Protein AF-A0A536BKK0-F1 (afdb_monomer_lite)

Structure (mmCIF, N/CA/C/O backbone):
data_AF-A0A536BKK0-F1
#
_entry.id   AF-A0A536BKK0-F1
#
loop_
_atom_site.group_PDB
_atom_site.id
_atom_site.type_symbol
_atom_site.label_atom_id
_atom_site.label_alt_id
_atom_site.label_comp_id
_atom_site.label_asym_id
_atom_site.label_entity_id
_atom_site.label_seq_id
_atom_site.pdbx_PDB_ins_code
_atom_site.Cartn_x
_atom_site.Cartn_y
_atom_site.Cartn_z
_atom_site.occupancy
_atom_site.B_iso_or_equiv
_atom_site.auth_seq_id
_atom_site.auth_comp_id
_atom_site.auth_asym_id
_atom_site.auth_atom_id
_atom_site.pdbx_PDB_model_num
ATOM 1 N N . MET A 1 1 ? 16.319 -16.704 -24.716 1.00 47.25 1 MET A N 1
ATOM 2 C CA . MET A 1 1 ? 17.337 -17.675 -25.179 1.00 47.25 1 MET A CA 1
ATOM 3 C C . MET A 1 1 ? 17.063 -19.034 -24.543 1.00 47.25 1 MET A C 1
ATOM 5 O O . MET A 1 1 ? 17.807 -19.471 -23.678 1.00 47.25 1 MET A O 1
ATOM 9 N N . ALA A 1 2 ? 15.955 -19.674 -24.923 1.00 42.94 2 ALA A N 1
ATOM 10 C CA . ALA A 1 2 ? 15.609 -21.003 -24.427 1.00 42.94 2 ALA A CA 1
ATOM 11 C C . ALA A 1 2 ? 16.095 -22.051 -25.441 1.00 42.94 2 ALA A C 1
ATOM 13 O O . ALA A 1 2 ? 15.762 -21.954 -26.619 1.00 42.94 2 ALA A O 1
ATOM 14 N N . GLY A 1 3 ? 16.908 -23.014 -24.991 1.00 63.72 3 GLY A N 1
ATOM 15 C CA . GLY A 1 3 ? 17.244 -24.222 -25.759 1.00 63.72 3 GLY A CA 1
ATOM 16 C C . GLY A 1 3 ? 18.525 -24.208 -26.603 1.00 63.72 3 GLY A C 1
ATOM 17 O O . GLY A 1 3 ? 18.754 -25.164 -27.335 1.00 63.72 3 GLY A O 1
ATOM 18 N N . GLN A 1 4 ? 19.380 -23.184 -26.519 1.00 69.44 4 GLN A N 1
ATOM 19 C CA . GLN A 1 4 ? 20.674 -23.181 -27.219 1.00 69.44 4 GLN A CA 1
ATOM 20 C C . GLN A 1 4 ? 21.837 -23.318 -26.235 1.00 69.44 4 GLN A C 1
ATOM 22 O O . GLN A 1 4 ? 21.959 -22.542 -25.289 1.00 69.44 4 GLN A O 1
ATOM 27 N N . HIS A 1 5 ? 22.707 -24.303 -26.472 1.00 65.62 5 HIS A N 1
ATOM 28 C CA . HIS A 1 5 ? 23.945 -24.480 -25.720 1.00 65.62 5 HIS A CA 1
ATOM 29 C C . HIS A 1 5 ? 24.926 -23.356 -26.072 1.00 65.62 5 HIS A C 1
ATOM 31 O O . HIS A 1 5 ? 25.546 -23.368 -27.134 1.00 65.62 5 HIS A O 1
ATOM 37 N N . VAL A 1 6 ? 25.062 -22.373 -25.181 1.00 76.69 6 VAL A N 1
ATOM 38 C CA . VAL A 1 6 ? 26.029 -21.279 -25.325 1.00 76.69 6 VAL A CA 1
ATOM 39 C C . VAL A 1 6 ? 27.300 -21.637 -24.559 1.00 76.69 6 VAL A C 1
ATOM 41 O O . VAL A 1 6 ? 27.276 -21.826 -23.344 1.00 76.69 6 VAL A O 1
ATOM 44 N N . ALA A 1 7 ? 28.423 -21.732 -25.271 1.00 77.44 7 ALA A N 1
ATOM 45 C CA . ALA A 1 7 ? 29.730 -21.951 -24.665 1.00 77.44 7 ALA A CA 1
ATOM 46 C C . ALA A 1 7 ? 30.330 -20.610 -24.215 1.00 77.44 7 ALA A C 1
ATOM 48 O O . ALA A 1 7 ? 30.780 -19.810 -25.035 1.00 77.44 7 ALA A O 1
ATOM 49 N N . PHE A 1 8 ? 30.361 -20.367 -22.904 1.00 80.88 8 PHE A N 1
ATOM 50 C CA . PHE A 1 8 ? 31.034 -19.204 -22.330 1.00 80.88 8 PHE A CA 1
ATOM 51 C C . PHE A 1 8 ? 32.512 -19.514 -22.096 1.00 80.88 8 PHE A C 1
ATOM 53 O O . PHE A 1 8 ? 32.870 -20.337 -21.255 1.00 80.88 8 PHE A O 1
ATOM 60 N N . ARG A 1 9 ? 33.394 -18.827 -22.828 1.00 79.19 9 ARG A N 1
ATOM 61 C CA . ARG A 1 9 ? 34.834 -18.839 -22.552 1.00 79.19 9 ARG A CA 1
ATOM 62 C C . ARG A 1 9 ? 35.145 -17.729 -21.549 1.00 79.19 9 ARG A C 1
ATOM 64 O O . ARG A 1 9 ? 35.281 -16.570 -21.927 1.00 79.19 9 ARG A O 1
ATOM 71 N N . ILE A 1 10 ? 35.222 -18.091 -20.272 1.00 82.25 10 ILE A N 1
ATOM 72 C CA . ILE A 1 10 ? 35.523 -17.159 -19.181 1.00 82.25 10 ILE A CA 1
ATOM 73 C C . ILE A 1 10 ? 37.028 -17.184 -18.915 1.00 82.25 10 ILE A C 1
ATOM 75 O O . ILE A 1 10 ? 37.585 -18.214 -18.542 1.00 82.25 10 ILE A O 1
ATOM 79 N N . THR A 1 11 ? 37.683 -16.038 -19.082 1.00 82.44 11 THR A N 1
ATOM 80 C CA . THR A 1 11 ? 39.083 -15.851 -18.686 1.00 82.44 11 THR A CA 1
ATOM 81 C C . THR A 1 11 ? 39.117 -15.196 -17.312 1.00 82.44 11 THR A C 1
ATOM 83 O O . THR A 1 11 ? 38.774 -14.020 -17.169 1.00 82.44 11 THR A O 1
ATOM 86 N N . VAL A 1 12 ? 39.525 -15.950 -16.291 1.00 77.12 12 VAL A N 1
ATOM 87 C CA . VAL A 1 12 ? 39.644 -15.444 -14.919 1.00 77.12 12 VAL A CA 1
ATOM 88 C C . VAL A 1 12 ? 40.843 -14.500 -14.839 1.00 77.12 12 VAL A C 1
ATOM 90 O O . VAL A 1 12 ? 41.989 -14.927 -14.934 1.00 77.12 12 VAL A O 1
ATOM 93 N N . LYS A 1 13 ? 40.575 -13.200 -14.685 1.00 86.44 13 LYS A N 1
ATOM 94 C CA . LYS A 1 13 ? 41.617 -12.162 -14.594 1.00 86.44 13 LYS A CA 1
ATOM 95 C C . LYS A 1 13 ? 42.256 -12.073 -13.207 1.00 86.44 13 LYS A C 1
ATOM 97 O O . LYS A 1 13 ? 43.430 -11.750 -13.095 1.00 86.44 13 LYS A O 1
ATOM 102 N N . SER A 1 14 ? 41.486 -12.327 -12.154 1.00 73.62 14 SER A N 1
ATOM 103 C CA . SER A 1 14 ? 41.967 -12.297 -10.773 1.00 73.62 14 SER A CA 1
ATOM 104 C C . SER A 1 14 ? 41.003 -13.042 -9.866 1.00 73.62 14 SER A C 1
ATOM 106 O O . SER A 1 14 ? 39.791 -12.880 -10.010 1.00 73.62 14 SER A O 1
ATOM 108 N N . ILE A 1 15 ? 41.537 -13.768 -8.893 1.00 76.56 15 ILE A N 1
ATOM 109 C CA . ILE A 1 15 ? 40.767 -14.321 -7.782 1.00 76.56 15 ILE A CA 1
ATOM 110 C C . ILE A 1 15 ? 41.051 -13.421 -6.583 1.00 76.56 15 ILE A C 1
ATOM 112 O O . ILE A 1 15 ? 42.210 -13.182 -6.252 1.00 76.56 15 ILE A O 1
ATOM 116 N N . LYS A 1 16 ? 39.999 -12.864 -5.984 1.00 82.44 16 LYS A N 1
ATOM 117 C CA . LYS A 1 16 ? 40.095 -12.032 -4.782 1.00 82.44 16 LYS A CA 1
ATOM 118 C C . LYS A 1 16 ? 39.319 -12.711 -3.667 1.00 82.44 16 LYS A C 1
ATOM 120 O O . LYS A 1 16 ? 38.190 -13.144 -3.884 1.00 82.44 16 LYS A O 1
ATOM 125 N N . GLU A 1 17 ? 39.921 -12.772 -2.492 1.00 82.69 17 GLU A N 1
ATOM 126 C CA . GLU A 1 17 ? 39.274 -13.258 -1.280 1.00 82.69 17 GLU A CA 1
ATOM 127 C C . GLU A 1 17 ? 38.632 -12.082 -0.535 1.00 82.69 17 GLU A C 1
ATOM 129 O O . GLU A 1 17 ? 39.234 -11.013 -0.402 1.00 82.69 17 GLU A O 1
ATOM 134 N N . ARG A 1 18 ? 37.388 -12.257 -0.075 1.00 75.44 18 ARG A N 1
ATOM 135 C CA . ARG A 1 18 ? 36.709 -11.271 0.773 1.00 75.44 18 ARG A CA 1
ATOM 136 C C . ARG A 1 18 ? 37.190 -11.450 2.211 1.00 75.44 18 ARG A C 1
ATOM 138 O O . ARG A 1 18 ? 36.791 -12.401 2.871 1.00 75.44 18 ARG A O 1
ATOM 145 N N . ARG A 1 19 ? 38.014 -10.520 2.700 1.00 79.31 19 ARG A N 1
ATOM 146 C CA . ARG A 1 19 ? 38.383 -10.442 4.117 1.00 79.31 19 ARG A CA 1
ATOM 147 C C . ARG A 1 19 ? 37.442 -9.477 4.831 1.00 79.31 19 ARG A C 1
ATOM 149 O O . ARG A 1 19 ? 37.411 -8.298 4.489 1.00 79.31 19 ARG A O 1
ATOM 156 N N . LEU A 1 20 ? 36.685 -9.991 5.795 1.00 78.75 20 LEU A N 1
ATOM 157 C CA . LEU A 1 20 ? 35.818 -9.176 6.642 1.00 78.75 20 LEU A CA 1
ATOM 158 C C . LEU A 1 20 ? 36.676 -8.240 7.513 1.00 78.75 20 LEU A C 1
ATOM 160 O O . LEU A 1 20 ? 37.693 -8.698 8.052 1.00 78.75 20 LEU A O 1
ATOM 164 N N . PRO A 1 21 ? 36.310 -6.952 7.637 1.00 80.81 21 PRO A N 1
ATOM 165 C CA . PRO A 1 21 ? 36.945 -6.057 8.593 1.00 80.81 21 PRO A CA 1
ATOM 166 C C . PRO A 1 21 ? 36.721 -6.548 10.032 1.00 80.81 21 PRO A C 1
ATOM 168 O O . PRO A 1 21 ? 35.752 -7.269 10.289 1.00 80.81 21 PRO A O 1
ATOM 171 N N . PRO A 1 22 ? 37.595 -6.171 10.977 1.00 82.75 22 PRO A N 1
ATOM 172 C CA . PRO A 1 22 ? 37.283 -6.298 12.397 1.00 82.75 22 PRO A CA 1
ATOM 173 C C . PRO A 1 22 ? 36.011 -5.509 12.752 1.00 82.75 22 PRO A C 1
ATOM 175 O O . PRO A 1 22 ? 35.675 -4.518 12.109 1.00 82.75 22 PRO A 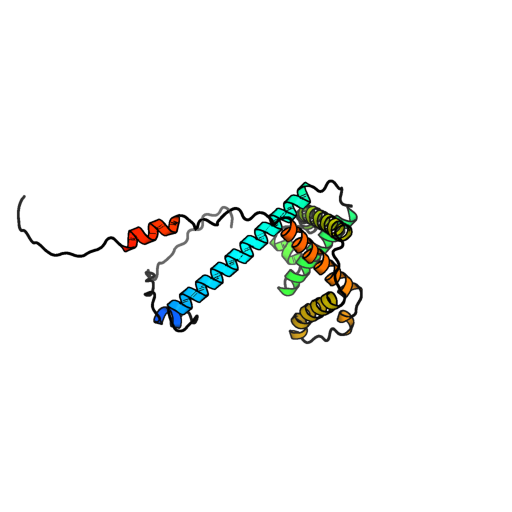O 1
ATOM 178 N N . LEU A 1 23 ? 35.294 -5.979 13.773 1.00 81.81 23 LEU A N 1
ATOM 179 C CA . LEU A 1 23 ? 34.104 -5.320 14.312 1.00 81.81 23 LEU A CA 1
ATOM 180 C C . LEU A 1 23 ? 34.532 -4.245 15.322 1.00 81.81 23 LEU A C 1
ATOM 182 O O . LEU A 1 23 ? 34.490 -4.474 16.529 1.00 81.81 23 LEU A O 1
ATOM 186 N N . ASP A 1 24 ? 35.032 -3.119 14.818 1.00 84.69 24 ASP A N 1
ATOM 187 C CA . ASP A 1 24 ? 35.570 -2.009 15.610 1.00 84.69 24 ASP A CA 1
ATOM 188 C C . ASP A 1 24 ? 35.056 -0.638 15.128 1.00 84.69 24 ASP A C 1
ATOM 190 O O . ASP A 1 24 ? 34.266 -0.537 14.188 1.00 84.69 24 ASP A O 1
ATOM 194 N N . ASP A 1 25 ? 35.477 0.440 15.790 1.00 85.69 25 ASP A N 1
ATOM 195 C CA . ASP A 1 25 ? 35.019 1.803 15.479 1.00 85.69 25 ASP A CA 1
ATOM 196 C C . ASP A 1 25 ? 35.428 2.266 14.070 1.00 85.69 25 ASP A C 1
ATOM 198 O O . ASP A 1 25 ? 34.790 3.142 13.485 1.00 85.69 25 ASP A O 1
ATOM 202 N N . GLU A 1 26 ? 36.477 1.677 13.487 1.00 81.94 26 GLU A N 1
ATOM 203 C CA . GLU A 1 26 ? 36.870 1.970 12.108 1.00 81.94 26 GLU A CA 1
ATOM 204 C C . GLU A 1 26 ? 35.855 1.402 11.111 1.00 81.94 26 GLU A C 1
ATOM 206 O O . GLU A 1 26 ? 35.590 2.039 10.089 1.00 81.94 26 GLU A O 1
ATOM 211 N N . LEU A 1 27 ? 35.220 0.265 11.421 1.00 82.00 27 LEU A N 1
ATOM 212 C CA . LEU A 1 27 ? 34.084 -0.241 10.649 1.00 82.00 27 LEU A CA 1
ATOM 213 C C . LEU A 1 27 ? 32.891 0.725 10.710 1.00 82.00 27 LEU A C 1
ATOM 215 O O . LEU A 1 27 ? 32.321 1.034 9.665 1.00 82.00 27 LEU A O 1
ATOM 219 N N . ALA A 1 28 ? 32.543 1.243 11.892 1.00 81.69 28 ALA A N 1
ATOM 220 C CA . ALA A 1 28 ? 31.444 2.204 12.046 1.00 81.69 28 ALA A CA 1
ATOM 221 C C . ALA A 1 28 ? 31.664 3.472 11.203 1.00 81.69 28 ALA A C 1
ATOM 223 O O . ALA A 1 28 ? 30.796 3.864 10.417 1.00 81.69 28 ALA A O 1
ATOM 224 N N . LYS A 1 29 ? 32.883 4.027 11.244 1.00 81.12 29 LYS A N 1
ATOM 225 C CA . LYS A 1 29 ? 33.276 5.174 10.408 1.00 81.12 29 LYS A CA 1
ATOM 226 C C . LYS A 1 29 ? 33.276 4.858 8.912 1.00 81.12 29 LYS A C 1
ATOM 228 O O . LYS A 1 29 ? 32.908 5.719 8.119 1.00 81.12 29 LYS A O 1
ATOM 233 N N . GLN A 1 30 ? 33.689 3.652 8.507 1.00 81.62 30 GLN A N 1
ATOM 234 C CA . GLN A 1 30 ? 33.672 3.233 7.098 1.00 81.62 30 GLN A CA 1
ATOM 235 C C . GLN A 1 30 ? 32.253 3.068 6.546 1.00 81.62 30 GLN A C 1
ATOM 237 O O . GLN A 1 30 ? 32.024 3.360 5.373 1.00 81.62 30 GLN A O 1
ATOM 242 N N . VAL A 1 31 ? 31.318 2.595 7.372 1.00 81.00 31 VAL A N 1
ATOM 243 C CA . VAL A 1 31 ? 29.904 2.430 7.002 1.00 81.00 31 VAL A CA 1
ATOM 244 C C . VAL A 1 31 ? 29.158 3.771 7.047 1.00 81.00 31 VAL A C 1
ATOM 246 O O . VAL A 1 31 ? 28.159 3.937 6.351 1.00 81.00 31 VAL A O 1
ATOM 249 N N . GLY A 1 32 ? 29.667 4.753 7.799 1.00 77.69 32 GLY A N 1
ATOM 250 C CA . GLY A 1 32 ? 29.082 6.093 7.898 1.00 77.69 32 GLY A CA 1
ATOM 251 C C . GLY A 1 32 ? 27.810 6.143 8.750 1.00 77.69 32 GLY A C 1
ATOM 252 O O . GLY A 1 32 ? 27.019 7.069 8.597 1.00 77.69 32 GLY A O 1
ATOM 253 N N . ARG A 1 33 ? 27.619 5.148 9.624 1.00 72.38 33 ARG A N 1
ATOM 254 C CA . ARG A 1 33 ? 26.441 4.937 10.482 1.00 72.38 33 ARG A CA 1
ATOM 255 C C . ARG A 1 33 ? 26.847 4.950 11.961 1.00 72.38 33 ARG A C 1
ATOM 257 O O . ARG A 1 33 ? 26.825 3.931 12.640 1.00 72.38 33 ARG A O 1
ATOM 264 N N . GLY A 1 34 ? 27.375 6.091 12.405 1.00 72.62 34 GLY A N 1
ATOM 265 C CA . GLY A 1 34 ? 27.893 6.285 13.765 1.00 72.62 34 GLY A CA 1
ATOM 266 C C . GLY A 1 34 ? 29.417 6.412 13.863 1.00 72.62 34 GLY A C 1
ATOM 267 O O . GLY A 1 34 ? 30.167 6.181 12.911 1.00 72.62 34 GLY A O 1
ATOM 268 N N . ALA A 1 35 ? 29.878 6.837 15.038 1.00 74.62 35 ALA A N 1
ATOM 269 C CA . ALA A 1 35 ? 31.284 7.047 15.369 1.00 74.62 35 ALA A CA 1
ATOM 270 C C . ALA A 1 35 ? 31.930 5.826 16.045 1.00 74.62 35 ALA A C 1
ATOM 272 O O . ALA A 1 35 ? 33.160 5.712 16.023 1.00 74.62 35 ALA A O 1
ATOM 273 N N . THR A 1 36 ? 31.122 4.932 16.626 1.00 86.88 36 THR A N 1
ATOM 274 C CA . THR A 1 36 ? 31.576 3.747 17.369 1.00 86.88 36 THR A CA 1
ATOM 275 C C . THR A 1 36 ? 30.865 2.471 16.924 1.00 86.88 36 THR A C 1
ATOM 277 O O . THR A 1 36 ? 29.771 2.507 16.360 1.00 86.88 36 THR A O 1
ATOM 280 N N . PHE A 1 37 ? 31.476 1.316 17.194 1.00 84.25 37 PHE A N 1
ATOM 281 C CA . PHE A 1 37 ? 30.854 0.022 16.911 1.00 84.25 37 PHE A CA 1
ATOM 282 C C . PHE A 1 37 ? 29.562 -0.203 17.713 1.00 84.25 37 PHE A C 1
ATOM 284 O O . PHE A 1 37 ? 28.637 -0.839 17.209 1.00 84.25 37 PHE A O 1
ATOM 291 N N . GLU A 1 38 ? 29.474 0.319 18.940 1.00 86.31 38 GLU A N 1
ATOM 292 C CA . GLU A 1 38 ? 28.250 0.225 19.745 1.00 86.31 38 GLU A CA 1
ATOM 293 C C . GLU A 1 38 ? 27.097 1.024 19.130 1.00 86.31 38 GLU A C 1
ATOM 295 O O . GLU A 1 38 ? 25.992 0.496 19.041 1.00 86.31 38 GLU A O 1
ATOM 300 N N . GLU A 1 39 ? 27.355 2.238 18.636 1.00 85.00 39 GLU A N 1
ATOM 301 C CA . GLU A 1 39 ? 26.353 3.042 17.921 1.00 85.00 39 GLU A CA 1
ATOM 302 C C . GLU A 1 39 ? 25.863 2.331 16.656 1.00 85.00 39 GLU A C 1
ATOM 304 O O . GLU A 1 39 ? 24.658 2.189 16.468 1.00 85.00 39 GLU A O 1
ATOM 309 N N . LEU A 1 40 ? 26.785 1.798 15.845 1.00 86.62 40 LEU A N 1
ATOM 310 C CA . LEU A 1 40 ? 26.432 1.023 14.652 1.00 86.62 40 LEU A CA 1
ATOM 311 C C . LEU A 1 40 ? 25.579 -0.202 15.011 1.00 86.62 40 LEU A C 1
ATOM 313 O O . LEU A 1 40 ? 24.622 -0.533 14.313 1.00 86.62 40 LEU A O 1
ATOM 317 N N . ARG A 1 41 ? 25.933 -0.907 16.092 1.00 88.12 41 ARG A N 1
ATOM 318 C CA . ARG A 1 41 ? 25.187 -2.081 16.554 1.00 88.12 41 ARG A CA 1
ATOM 319 C C . ARG A 1 41 ? 23.784 -1.701 17.016 1.00 88.12 41 ARG A C 1
ATOM 321 O O . ARG A 1 41 ? 22.855 -2.447 16.720 1.00 88.12 41 ARG A O 1
ATOM 328 N N . GLN A 1 42 ? 23.645 -0.590 17.735 1.00 90.31 42 GLN A N 1
ATOM 329 C CA . GLN A 1 42 ? 22.356 -0.101 18.207 1.00 90.31 42 GLN A CA 1
ATOM 330 C C . GLN A 1 42 ? 21.472 0.343 17.037 1.00 90.31 42 GLN A C 1
ATOM 332 O O . GLN A 1 42 ? 20.328 -0.080 16.964 1.00 90.31 42 GLN A O 1
ATOM 337 N N . GLU A 1 43 ? 22.015 1.089 16.073 1.00 88.88 43 GLU A N 1
ATOM 338 C CA . GLU A 1 43 ? 21.277 1.513 14.877 1.00 88.88 43 GLU A CA 1
ATOM 339 C C . GLU A 1 43 ? 20.776 0.308 14.069 1.00 88.88 43 GLU A C 1
ATOM 341 O O . GLU A 1 43 ? 19.600 0.234 13.733 1.00 88.88 43 GLU A O 1
ATOM 346 N N . VAL A 1 44 ? 21.634 -0.691 13.825 1.00 89.50 44 VAL A N 1
ATOM 347 C CA . VAL A 1 44 ? 21.223 -1.927 13.133 1.00 89.50 44 VAL A CA 1
ATOM 348 C C . VAL A 1 44 ? 20.195 -2.713 13.947 1.00 89.50 44 VAL A C 1
ATOM 350 O O . VAL A 1 44 ? 19.285 -3.307 13.376 1.00 89.50 44 VAL A O 1
ATOM 353 N N . HIS A 1 45 ? 20.333 -2.751 15.273 1.00 92.56 45 HIS A N 1
ATOM 354 C CA . HIS A 1 45 ? 19.348 -3.393 16.137 1.00 92.56 45 HIS A CA 1
ATOM 355 C C . HIS A 1 45 ? 17.981 -2.712 16.019 1.00 92.56 45 HIS A C 1
ATOM 357 O O . HIS A 1 45 ? 16.980 -3.400 15.843 1.00 92.56 45 HIS A O 1
ATOM 363 N N . ASP A 1 46 ? 17.949 -1.384 16.068 1.00 93.19 46 ASP A N 1
ATOM 364 C CA . ASP A 1 46 ? 16.719 -0.602 15.992 1.00 93.19 46 ASP A CA 1
ATOM 365 C C . ASP A 1 46 ? 16.086 -0.697 14.593 1.00 93.19 46 ASP A C 1
ATOM 367 O O . ASP A 1 46 ? 14.884 -0.933 14.496 1.00 93.19 46 ASP A O 1
ATOM 371 N N . GLU A 1 47 ? 16.886 -0.663 13.516 1.00 91.25 47 GLU A N 1
ATOM 372 C CA . GLU A 1 47 ? 16.425 -0.930 12.142 1.00 91.25 47 GLU A CA 1
ATOM 373 C C . GLU A 1 47 ? 15.784 -2.326 12.021 1.00 91.25 47 GLU A C 1
ATOM 375 O O . GLU A 1 47 ? 14.719 -2.484 11.422 1.00 91.25 47 GLU A O 1
ATOM 380 N N . LEU A 1 48 ? 16.419 -3.360 12.588 1.00 94.12 48 LEU A N 1
ATOM 381 C CA . LEU A 1 48 ? 15.888 -4.726 12.559 1.00 94.12 48 LEU A CA 1
ATOM 382 C C . LEU A 1 48 ? 14.629 -4.872 13.414 1.00 94.12 48 LEU A C 1
ATOM 384 O O . LEU A 1 48 ? 13.714 -5.597 13.024 1.00 94.12 48 LEU A O 1
ATOM 388 N N . GLN A 1 49 ? 14.577 -4.205 14.566 1.00 94.81 49 GLN A N 1
ATOM 389 C CA . GLN A 1 49 ? 13.416 -4.218 15.444 1.00 94.81 49 GLN A CA 1
ATOM 390 C C . GLN A 1 49 ? 12.223 -3.521 14.785 1.00 94.81 49 GLN A C 1
ATOM 392 O O . GLN A 1 49 ? 11.115 -4.053 14.825 1.00 94.81 49 GLN A O 1
ATOM 397 N N . GLU A 1 50 ? 12.440 -2.373 14.147 1.00 94.44 50 GLU A N 1
ATOM 398 C CA . GLU A 1 50 ? 11.403 -1.665 13.400 1.00 94.44 50 GLU A CA 1
ATOM 399 C C . GLU A 1 50 ? 10.921 -2.493 12.202 1.00 94.44 50 GLU A C 1
ATOM 401 O O . GLU A 1 50 ? 9.716 -2.668 12.020 1.00 94.44 50 GLU A O 1
ATOM 406 N N . ALA A 1 51 ? 11.841 -3.090 11.436 1.00 91.38 51 ALA A N 1
ATOM 407 C CA . ALA A 1 51 ? 11.487 -3.970 10.324 1.00 91.38 51 ALA A CA 1
ATOM 408 C C . ALA A 1 51 ? 10.687 -5.202 10.783 1.00 91.38 51 ALA A C 1
ATOM 410 O O . ALA A 1 51 ? 9.727 -5.599 10.118 1.00 91.38 51 ALA A O 1
ATOM 411 N N . ALA A 1 52 ? 11.056 -5.801 11.920 1.00 91.94 52 ALA A N 1
ATOM 412 C CA . ALA A 1 52 ? 10.319 -6.915 12.511 1.00 91.94 52 ALA A CA 1
ATOM 413 C C . ALA A 1 52 ? 8.916 -6.482 12.956 1.00 91.94 52 ALA A C 1
ATOM 415 O O . ALA A 1 52 ? 7.943 -7.138 12.594 1.00 91.94 52 ALA A O 1
ATOM 416 N N . HIS A 1 53 ? 8.801 -5.348 13.654 1.00 90.62 53 HIS A N 1
ATOM 417 C CA . HIS A 1 53 ? 7.516 -4.802 14.088 1.00 90.62 53 HIS A CA 1
ATOM 418 C C . HIS A 1 53 ? 6.580 -4.534 12.903 1.00 90.62 53 HIS A C 1
ATOM 420 O O . HIS A 1 53 ? 5.447 -5.004 12.901 1.00 90.62 53 HIS A O 1
ATOM 426 N N . GLN A 1 54 ? 7.061 -3.840 11.867 1.00 89.06 54 GLN A N 1
ATOM 427 C CA . GLN A 1 54 ? 6.273 -3.559 10.663 1.00 89.06 54 GLN A CA 1
ATOM 428 C C . GLN A 1 54 ? 5.851 -4.847 9.941 1.00 89.06 54 GLN A C 1
ATOM 430 O O . GLN A 1 54 ? 4.725 -4.955 9.458 1.00 89.06 54 GLN A O 1
ATOM 435 N N . SER A 1 55 ? 6.737 -5.847 9.875 1.00 88.75 55 SER A N 1
ATOM 436 C CA . SER A 1 55 ? 6.416 -7.147 9.278 1.00 88.75 55 SER A CA 1
ATOM 437 C C . SER A 1 55 ? 5.335 -7.891 10.067 1.00 88.75 55 SER A C 1
ATOM 439 O O . SER A 1 55 ? 4.450 -8.499 9.462 1.00 88.75 55 SER A O 1
ATOM 441 N N . ASP A 1 56 ? 5.410 -7.872 11.397 1.00 90.31 56 ASP A N 1
ATOM 442 C CA . ASP A 1 56 ? 4.439 -8.534 12.268 1.00 90.31 56 ASP A CA 1
ATOM 443 C C . ASP A 1 56 ? 3.074 -7.839 12.218 1.00 90.31 56 ASP A C 1
ATOM 445 O O . ASP A 1 56 ? 2.055 -8.514 12.068 1.00 90.31 56 ASP A O 1
ATOM 449 N N . GLU A 1 57 ? 3.051 -6.505 12.250 1.00 88.06 57 GLU A N 1
ATOM 450 C CA . GLU A 1 57 ? 1.841 -5.691 12.093 1.00 88.06 57 GLU A CA 1
ATOM 451 C C . GLU A 1 57 ? 1.166 -5.971 10.745 1.00 88.06 57 GLU A C 1
ATOM 453 O O . GLU A 1 57 ? -0.004 -6.353 10.695 1.00 88.06 57 GLU A O 1
ATOM 458 N N . GLN A 1 58 ? 1.932 -5.930 9.650 1.00 88.06 58 GLN A N 1
ATOM 459 C CA . GLN A 1 58 ? 1.406 -6.215 8.319 1.00 88.06 58 GLN A CA 1
ATOM 460 C C . GLN A 1 58 ? 0.877 -7.648 8.196 1.00 88.06 58 GLN A C 1
ATOM 462 O O . GLN A 1 58 ? -0.120 -7.894 7.510 1.00 88.06 58 GLN A O 1
ATOM 467 N N . ARG A 1 59 ? 1.550 -8.620 8.820 1.00 89.75 59 ARG A N 1
ATOM 468 C CA . ARG A 1 59 ? 1.095 -10.013 8.837 1.00 89.75 59 ARG A CA 1
ATOM 469 C C . ARG A 1 59 ? -0.216 -10.147 9.605 1.00 89.75 59 ARG A C 1
ATOM 471 O O . ARG A 1 59 ? -1.130 -10.798 9.104 1.00 89.75 59 ARG A O 1
ATOM 478 N N . PHE A 1 60 ? -0.312 -9.524 10.774 1.00 89.50 60 PHE A N 1
ATOM 479 C CA . PHE A 1 60 ? -1.513 -9.553 11.595 1.00 89.50 60 PHE A CA 1
ATOM 480 C C . PHE A 1 60 ? -2.706 -8.910 10.880 1.00 89.50 60 PHE A C 1
ATOM 482 O O . PHE A 1 60 ? -3.767 -9.527 10.800 1.00 89.50 60 PHE A O 1
ATOM 489 N N . GLU A 1 61 ? -2.525 -7.738 10.268 1.00 88.56 61 GLU A N 1
ATOM 490 C CA . GLU A 1 61 ? -3.560 -7.101 9.444 1.00 88.56 61 GLU A CA 1
ATOM 491 C C . GLU A 1 61 ? -4.038 -8.017 8.312 1.00 88.56 61 GLU A C 1
ATOM 493 O O . GLU A 1 61 ? -5.240 -8.161 8.083 1.00 88.56 61 GLU A O 1
ATOM 498 N N . ASN A 1 62 ? -3.112 -8.681 7.614 1.00 89.50 62 ASN A N 1
ATOM 499 C CA . ASN A 1 62 ? -3.461 -9.621 6.550 1.00 89.50 62 ASN A CA 1
ATOM 500 C C . ASN A 1 62 ? -4.264 -10.818 7.077 1.00 89.50 62 ASN A C 1
ATOM 502 O O . ASN A 1 62 ? -5.204 -11.257 6.412 1.00 89.50 62 ASN A O 1
ATOM 506 N N . ASP A 1 63 ? -3.924 -11.332 8.259 1.00 90.00 63 ASP A N 1
ATOM 507 C CA . ASP A 1 63 ? -4.661 -12.422 8.899 1.00 90.00 63 ASP A CA 1
ATOM 508 C C . ASP A 1 63 ? -6.079 -11.972 9.307 1.00 90.00 63 ASP A C 1
ATOM 510 O O . ASP A 1 63 ? -7.046 -12.704 9.073 1.00 90.00 63 ASP A O 1
ATOM 514 N N . VAL A 1 64 ? -6.234 -10.746 9.825 1.00 89.81 64 VAL A N 1
ATOM 515 C CA . VAL A 1 64 ? -7.540 -10.136 10.142 1.00 89.81 64 VAL A CA 1
ATOM 516 C C . VAL A 1 64 ? -8.390 -9.966 8.881 1.00 89.81 64 VAL A C 1
ATOM 518 O O . VAL A 1 64 ? -9.548 -10.389 8.852 1.00 89.81 64 VAL A O 1
ATOM 521 N N . LEU A 1 65 ? -7.819 -9.400 7.815 1.00 89.69 65 LEU A N 1
ATOM 522 C CA . LEU A 1 65 ? -8.509 -9.221 6.536 1.00 89.69 65 LEU A CA 1
ATOM 523 C C . LEU A 1 65 ? -8.907 -10.561 5.923 1.00 89.69 65 LEU A C 1
ATOM 525 O O . LEU A 1 65 ? -10.027 -10.708 5.443 1.00 89.69 65 LEU A O 1
ATOM 529 N N . LYS A 1 66 ? -8.031 -11.564 5.975 1.00 89.25 66 LYS A N 1
ATOM 530 C CA . LYS A 1 66 ? -8.342 -12.911 5.495 1.00 89.25 66 LYS A CA 1
ATOM 531 C C . LYS A 1 66 ? -9.487 -13.541 6.290 1.00 89.25 66 LYS A C 1
ATOM 533 O O . LYS A 1 66 ? -10.393 -14.116 5.693 1.00 89.25 66 LYS A O 1
ATOM 538 N N . ALA A 1 67 ? -9.488 -13.400 7.614 1.00 89.25 67 ALA A N 1
ATOM 539 C CA . ALA A 1 67 ? -10.578 -13.890 8.452 1.00 89.25 67 ALA A CA 1
ATOM 540 C C . ALA A 1 67 ? -11.911 -13.177 8.152 1.00 89.25 67 ALA A C 1
ATOM 542 O O . ALA A 1 67 ? -12.970 -13.806 8.202 1.00 89.25 67 ALA A O 1
ATOM 543 N N . LEU A 1 68 ? -11.872 -11.881 7.824 1.00 88.25 68 LEU A N 1
ATOM 544 C CA . LEU A 1 68 ? -13.041 -11.124 7.372 1.00 88.25 68 LEU A CA 1
ATOM 545 C C . LEU A 1 68 ? -13.549 -11.637 6.014 1.00 88.25 68 LEU A C 1
ATOM 547 O O . LEU A 1 68 ? -14.744 -11.877 5.850 1.00 88.25 68 LEU A O 1
ATOM 551 N N . ASP A 1 69 ? -12.633 -11.862 5.073 1.00 87.06 69 ASP A N 1
ATOM 552 C CA . ASP A 1 69 ? -12.897 -12.363 3.720 1.00 87.06 69 ASP A CA 1
ATOM 553 C C . ASP A 1 69 ? -13.552 -13.757 3.726 1.00 87.06 69 ASP A C 1
ATOM 555 O O . ASP A 1 69 ? -14.484 -14.019 2.967 1.00 87.06 69 ASP A O 1
ATOM 559 N N . GLU A 1 70 ? -13.094 -14.648 4.613 1.00 87.06 70 GLU A N 1
ATOM 560 C CA . GLU A 1 70 ? -13.627 -16.009 4.787 1.00 87.06 70 GLU A CA 1
ATOM 561 C C . GLU A 1 70 ? -15.046 -16.034 5.372 1.00 87.06 70 GLU A C 1
ATOM 563 O O . GLU A 1 70 ? -15.803 -16.968 5.110 1.00 87.06 70 GLU A O 1
ATOM 568 N N . ARG A 1 71 ? -15.422 -15.017 6.155 1.00 85.44 71 ARG A N 1
ATOM 569 C CA . ARG A 1 71 ? -16.752 -14.899 6.778 1.00 85.44 71 ARG A CA 1
ATOM 570 C C . ARG A 1 71 ? -17.762 -14.157 5.907 1.00 85.44 71 ARG A C 1
ATOM 572 O O . ARG A 1 71 ? -18.930 -14.059 6.281 1.00 85.44 71 ARG A O 1
ATOM 579 N N . MET A 1 72 ? -17.330 -13.604 4.776 1.00 82.50 72 MET A N 1
ATOM 580 C CA . MET A 1 72 ? -18.214 -12.862 3.892 1.00 82.50 72 MET A CA 1
ATOM 581 C C . MET A 1 72 ? -19.011 -13.799 2.980 1.00 82.50 72 MET A C 1
ATOM 583 O O . MET A 1 72 ? -18.486 -14.388 2.037 1.00 82.50 72 MET A O 1
ATOM 587 N N . GLU A 1 73 ? -20.319 -13.848 3.214 1.00 75.06 73 GLU A N 1
ATOM 588 C CA . GLU A 1 73 ? -21.292 -14.605 2.419 1.00 75.06 73 GLU A CA 1
ATOM 589 C C . GLU A 1 73 ? -22.114 -13.668 1.517 1.00 75.06 73 GLU A C 1
ATOM 591 O O . GLU A 1 73 ? -23.334 -13.570 1.639 1.00 75.06 73 GLU A O 1
ATOM 596 N N . ALA A 1 74 ? -21.455 -12.916 0.631 1.00 77.44 74 ALA A N 1
ATOM 597 C CA . ALA A 1 74 ? -22.147 -12.011 -0.288 1.00 77.44 74 ALA A CA 1
ATOM 598 C C . ALA A 1 74 ? -21.539 -12.026 -1.693 1.00 77.44 74 ALA A C 1
ATOM 600 O O . ALA A 1 74 ? -20.319 -12.023 -1.870 1.00 77.44 74 ALA A O 1
ATOM 601 N N . GLU A 1 75 ? -22.416 -12.018 -2.698 1.00 81.12 75 GLU A N 1
ATOM 602 C CA . GLU A 1 75 ? -22.029 -11.888 -4.099 1.00 81.12 75 GLU A CA 1
ATOM 603 C C . GLU A 1 75 ? -21.724 -10.426 -4.432 1.00 81.12 75 GLU A C 1
ATOM 605 O O . GLU A 1 75 ? -22.524 -9.523 -4.179 1.00 81.12 75 GLU A O 1
ATOM 610 N N . VAL A 1 76 ? -20.553 -10.196 -5.023 1.00 86.50 76 VAL A N 1
ATOM 611 C CA . VAL A 1 76 ? -20.124 -8.865 -5.449 1.00 86.50 76 VAL A CA 1
ATOM 612 C C . VAL A 1 76 ? -20.682 -8.568 -6.848 1.00 86.50 76 VAL A C 1
ATOM 614 O O . VAL A 1 76 ? -20.458 -9.362 -7.764 1.00 86.50 76 VAL A O 1
ATOM 617 N N . PRO A 1 77 ? -21.353 -7.420 -7.064 1.00 90.69 77 PRO A N 1
ATOM 618 C CA . PRO A 1 77 ? -21.837 -7.031 -8.385 1.00 90.69 77 PRO A CA 1
ATOM 619 C C . PRO A 1 77 ? -20.720 -6.923 -9.438 1.00 90.69 77 PRO A C 1
ATOM 621 O O . PRO A 1 77 ? -19.715 -6.243 -9.223 1.00 90.69 77 PRO A O 1
ATOM 624 N N . GLU A 1 78 ? -20.951 -7.496 -10.626 1.00 91.62 78 GLU A N 1
ATOM 625 C CA . GLU A 1 78 ? -20.044 -7.438 -11.794 1.00 91.62 78 GLU A CA 1
ATOM 626 C C . GLU A 1 78 ? -19.569 -6.009 -12.110 1.00 91.62 78 GLU A C 1
ATOM 628 O O . GLU A 1 78 ? -18.387 -5.779 -12.352 1.00 91.62 78 GLU A O 1
ATOM 633 N N . ALA A 1 79 ? -20.465 -5.022 -12.022 1.00 94.19 79 ALA A N 1
ATOM 634 C CA . ALA A 1 79 ? -20.140 -3.626 -12.309 1.00 94.19 79 ALA A CA 1
ATOM 635 C C . ALA A 1 79 ? -19.062 -3.044 -11.373 1.00 94.19 79 ALA A C 1
ATOM 637 O O . ALA A 1 79 ? -18.260 -2.211 -11.800 1.00 94.19 79 ALA A O 1
ATOM 638 N N . LEU A 1 80 ? -19.025 -3.476 -10.105 1.00 91.94 80 LEU A N 1
ATOM 639 C CA . LEU A 1 80 ? -17.990 -3.047 -9.160 1.00 91.94 80 LEU A CA 1
ATOM 640 C C . LEU A 1 80 ? -16.657 -3.739 -9.456 1.00 91.94 80 LEU A C 1
ATOM 642 O O . LEU A 1 80 ? -15.612 -3.090 -9.427 1.00 91.94 80 LEU A O 1
ATOM 646 N N . ILE A 1 81 ? -16.698 -5.022 -9.824 1.00 93.94 81 ILE A N 1
ATOM 647 C CA . ILE A 1 81 ? -15.512 -5.786 -10.229 1.00 93.94 81 ILE A CA 1
ATOM 648 C C . ILE A 1 81 ? -14.874 -5.151 -11.470 1.00 93.94 81 ILE A C 1
ATOM 650 O O . ILE A 1 81 ? -13.671 -4.897 -11.486 1.00 93.94 81 ILE A O 1
ATOM 654 N N . ASP A 1 82 ? -15.665 -4.830 -12.493 1.00 94.31 82 ASP A N 1
ATOM 655 C CA . ASP A 1 82 ? -15.164 -4.234 -13.736 1.00 94.31 82 ASP A CA 1
ATOM 656 C C . ASP A 1 82 ? -14.599 -2.823 -13.521 1.00 94.31 82 ASP A C 1
ATOM 658 O O . ASP A 1 82 ? -13.590 -2.443 -14.136 1.00 94.31 82 ASP A O 1
ATOM 662 N N . ARG A 1 83 ? -15.209 -2.046 -12.615 1.00 94.19 83 ARG A N 1
ATOM 663 C CA . ARG A 1 83 ? -14.674 -0.748 -12.185 1.00 94.19 83 ARG A CA 1
ATOM 664 C C . ARG A 1 83 ? -13.314 -0.918 -11.515 1.00 94.19 83 ARG A C 1
ATOM 666 O O . ARG A 1 83 ? -12.399 -0.153 -11.824 1.00 94.19 83 ARG A O 1
ATOM 673 N N . GLU A 1 84 ? -13.163 -1.923 -10.658 1.00 94.19 84 GLU A N 1
ATOM 674 C CA . GLU A 1 84 ? -11.906 -2.187 -9.961 1.00 94.19 84 GLU A CA 1
ATOM 675 C C . GLU A 1 84 ? -10.802 -2.681 -10.894 1.00 94.19 84 GLU A C 1
ATOM 677 O O . GLU A 1 84 ? -9.670 -2.195 -10.837 1.00 94.19 84 GLU A O 1
ATOM 682 N N . VAL A 1 85 ? -11.130 -3.591 -11.813 1.00 95.81 85 VAL A N 1
ATOM 683 C CA . VAL A 1 85 ? -10.205 -4.019 -12.870 1.00 95.81 85 VAL A CA 1
ATOM 684 C C . VAL A 1 85 ? -9.747 -2.805 -13.677 1.00 95.81 85 VAL A C 1
ATOM 686 O O . VAL A 1 85 ? -8.552 -2.614 -13.891 1.00 95.81 85 VAL A O 1
ATOM 689 N N . SER A 1 86 ? -10.676 -1.936 -14.077 1.00 94.50 86 SER A N 1
ATOM 690 C CA . SER A 1 86 ? -10.347 -0.722 -14.830 1.00 94.50 86 SER A CA 1
ATOM 691 C C . SER A 1 86 ? -9.451 0.235 -14.039 1.00 94.50 86 SER A C 1
ATOM 693 O O . SER A 1 86 ? -8.531 0.813 -14.619 1.00 94.50 86 SER A O 1
ATOM 695 N N . ARG A 1 87 ? -9.680 0.386 -12.726 1.00 92.88 87 ARG A N 1
ATOM 696 C CA . ARG A 1 87 ? -8.826 1.184 -11.831 1.00 92.88 87 ARG A CA 1
ATOM 697 C C . ARG A 1 87 ? -7.395 0.643 -11.814 1.00 92.88 87 ARG A C 1
ATOM 699 O O . ARG A 1 87 ? -6.471 1.389 -12.117 1.00 92.88 87 ARG A O 1
ATOM 706 N N . ARG A 1 88 ? -7.221 -0.658 -11.574 1.00 92.56 88 ARG A N 1
ATOM 707 C CA . ARG A 1 88 ? -5.903 -1.322 -11.536 1.00 92.56 88 ARG A CA 1
ATOM 708 C C . ARG A 1 88 ? -5.134 -1.213 -12.852 1.00 92.56 88 ARG A C 1
ATOM 710 O O . ARG A 1 88 ? -3.923 -1.010 -12.854 1.00 92.56 88 ARG A O 1
ATOM 717 N N . ILE A 1 89 ? -5.831 -1.319 -13.985 1.00 94.12 89 ILE A N 1
ATOM 718 C CA . ILE A 1 89 ? -5.213 -1.131 -15.305 1.00 94.12 89 ILE A CA 1
ATOM 719 C C . ILE A 1 89 ? -4.723 0.310 -15.485 1.00 94.12 89 ILE A C 1
ATOM 721 O O . ILE A 1 89 ? -3.619 0.504 -15.987 1.00 94.12 89 ILE A O 1
ATOM 725 N N . ARG A 1 90 ? -5.495 1.311 -15.041 1.00 93.31 90 ARG A N 1
ATOM 726 C CA . ARG A 1 90 ? -5.062 2.718 -15.069 1.00 93.31 90 ARG A CA 1
ATOM 727 C C . ARG A 1 90 ? -3.875 2.969 -14.144 1.00 93.31 90 ARG A C 1
ATOM 729 O O . ARG A 1 90 ? -2.940 3.634 -14.553 1.00 93.31 90 ARG A O 1
ATOM 736 N N . GLU A 1 91 ? -3.864 2.398 -12.941 1.00 91.50 91 GLU A N 1
ATOM 737 C CA . GLU A 1 91 ? -2.719 2.493 -12.018 1.00 91.50 91 GLU A CA 1
ATOM 738 C C . GLU A 1 91 ? -1.442 1.890 -12.623 1.00 91.50 91 GLU A C 1
ATOM 740 O O . GLU A 1 91 ? -0.342 2.419 -12.455 1.00 91.50 91 GLU A O 1
ATOM 745 N N . LEU A 1 92 ? -1.568 0.775 -13.349 1.00 92.31 92 LEU A N 1
ATOM 746 C CA . LEU A 1 92 ? -0.454 0.220 -14.111 1.00 92.31 92 LEU A CA 1
ATOM 747 C C . LEU A 1 92 ? -0.028 1.164 -15.240 1.00 92.31 92 LEU A C 1
ATOM 749 O O . LEU A 1 92 ? 1.165 1.389 -15.415 1.00 92.31 92 LEU A O 1
ATOM 753 N N . GLU A 1 93 ? -0.978 1.717 -15.991 1.00 93.12 93 GLU A N 1
ATOM 754 C CA . GLU A 1 93 ? -0.697 2.663 -17.070 1.00 93.12 93 GLU A CA 1
ATOM 755 C C . GLU A 1 93 ? 0.045 3.905 -16.567 1.00 93.12 93 GLU A C 1
ATOM 757 O O . GLU A 1 93 ? 1.076 4.245 -17.141 1.00 93.12 93 GLU A O 1
ATOM 762 N N . THR A 1 94 ? -0.408 4.523 -15.474 1.00 91.69 94 THR A N 1
ATOM 763 C CA . THR A 1 94 ? 0.252 5.683 -14.858 1.00 91.69 94 THR A CA 1
ATOM 764 C C . THR A 1 94 ? 1.689 5.354 -14.456 1.00 91.69 94 THR A C 1
ATOM 766 O O . THR A 1 94 ? 2.612 6.049 -14.875 1.00 91.69 94 THR A O 1
ATOM 769 N N . ARG A 1 95 ? 1.919 4.234 -13.750 1.00 91.44 95 ARG A N 1
ATOM 770 C CA . ARG A 1 95 ? 3.281 3.809 -13.371 1.00 91.44 95 ARG A CA 1
ATOM 771 C C . ARG A 1 95 ? 4.181 3.546 -14.578 1.00 91.44 95 ARG A C 1
ATOM 773 O O . ARG A 1 95 ? 5.375 3.833 -14.541 1.00 91.44 95 ARG A O 1
ATOM 780 N N . LEU A 1 96 ? 3.635 2.982 -15.655 1.00 92.81 96 LEU A N 1
ATOM 781 C CA . LEU A 1 96 ? 4.389 2.777 -16.893 1.00 92.81 96 LEU A CA 1
ATOM 782 C C . LEU A 1 96 ? 4.725 4.117 -17.560 1.00 92.81 96 LEU A C 1
ATOM 784 O O . LEU A 1 96 ? 5.856 4.303 -18.008 1.00 92.81 96 LEU A O 1
ATOM 788 N N . GLN A 1 97 ? 3.780 5.059 -17.585 1.00 91.06 97 GLN A N 1
ATOM 789 C CA . GLN A 1 97 ? 3.981 6.401 -18.133 1.00 91.06 97 GLN A CA 1
ATOM 790 C C . GLN A 1 97 ? 5.059 7.179 -17.368 1.00 91.06 97 GLN A C 1
ATOM 792 O O . GLN A 1 97 ? 5.912 7.795 -18.007 1.00 91.06 97 GLN A O 1
ATOM 797 N N . GLU A 1 98 ? 5.086 7.087 -16.038 1.00 90.62 98 GLU A N 1
ATOM 798 C CA . GLU A 1 98 ? 6.143 7.659 -15.186 1.00 90.62 98 GLU A CA 1
ATOM 799 C C . GLU A 1 98 ? 7.532 7.098 -15.529 1.00 90.62 98 GLU A C 1
ATOM 801 O O . GLU A 1 98 ? 8.530 7.815 -15.504 1.00 90.62 98 GLU A O 1
ATOM 806 N N . GLN A 1 99 ? 7.600 5.827 -15.932 1.00 91.62 99 GLN A N 1
ATOM 807 C CA . GLN A 1 99 ? 8.823 5.170 -16.407 1.00 91.62 99 GLN A CA 1
ATOM 808 C C . GLN A 1 99 ? 9.120 5.439 -17.896 1.00 91.62 99 GLN A C 1
ATOM 810 O O . GLN A 1 99 ? 10.079 4.895 -18.449 1.00 91.62 99 GLN A O 1
ATOM 815 N N . GLY A 1 100 ? 8.303 6.250 -18.577 1.00 92.25 100 GLY A N 1
ATOM 816 C CA . GLY A 1 100 ? 8.429 6.547 -20.007 1.00 92.25 100 GLY A CA 1
ATOM 817 C C . GLY A 1 100 ? 8.024 5.391 -20.932 1.00 92.25 100 GLY A C 1
ATOM 818 O O . GLY A 1 100 ? 8.351 5.401 -22.123 1.00 92.25 100 GLY A O 1
ATOM 819 N N . VAL A 1 101 ? 7.321 4.384 -20.413 1.00 93.81 101 VAL A N 1
ATOM 820 C CA . VAL A 1 101 ? 6.872 3.198 -21.146 1.00 93.81 101 VAL A CA 1
ATOM 821 C C . VAL A 1 101 ? 5.388 3.330 -21.485 1.00 93.81 101 VAL A C 1
ATOM 823 O O . VAL A 1 101 ? 4.551 3.590 -20.630 1.00 93.81 101 VAL A O 1
ATOM 826 N N . LYS A 1 102 ? 5.029 3.110 -22.752 1.00 92.38 102 LYS A N 1
ATOM 827 C CA . LYS A 1 102 ? 3.619 3.049 -23.165 1.00 92.38 102 LYS A CA 1
ATOM 828 C C . LYS A 1 102 ? 3.024 1.667 -22.907 1.00 92.38 102 LYS A C 1
ATOM 830 O O . LYS A 1 102 ? 3.713 0.661 -23.101 1.00 92.38 102 LYS A O 1
ATOM 835 N N . MET A 1 103 ? 1.735 1.612 -22.571 1.00 90.81 103 MET A N 1
ATOM 836 C CA . MET A 1 103 ? 1.008 0.358 -22.339 1.00 90.81 103 MET A CA 1
ATOM 837 C C . MET A 1 103 ? 1.132 -0.607 -23.528 1.00 90.81 103 MET A C 1
ATOM 839 O O . MET A 1 103 ? 1.399 -1.790 -23.342 1.00 90.81 103 MET A O 1
ATOM 843 N N . GLU A 1 104 ? 1.052 -0.119 -24.767 1.00 91.56 104 GLU A N 1
ATOM 844 C CA . GLU A 1 104 ? 1.166 -0.969 -25.959 1.00 91.56 104 GLU A CA 1
ATOM 845 C C . GLU A 1 104 ? 2.542 -1.630 -26.068 1.00 91.56 104 GLU A C 1
ATOM 847 O O . GLU A 1 104 ? 2.653 -2.795 -26.446 1.00 91.56 104 GLU A O 1
ATOM 852 N N . ARG A 1 105 ? 3.605 -0.897 -25.711 1.00 91.62 105 ARG A N 1
ATOM 853 C CA . ARG A 1 105 ? 4.966 -1.443 -25.660 1.00 91.62 105 ARG A CA 1
ATOM 854 C C . ARG A 1 105 ? 5.074 -2.496 -24.565 1.00 91.62 105 ARG A C 1
ATOM 856 O O . ARG A 1 105 ? 5.649 -3.549 -24.816 1.00 91.62 105 ARG A O 1
ATOM 863 N N . TYR A 1 106 ? 4.511 -2.237 -23.387 1.00 91.62 106 TYR A N 1
ATOM 864 C CA . TYR A 1 106 ? 4.492 -3.199 -22.286 1.00 91.62 106 TYR A CA 1
ATOM 865 C C . TYR A 1 106 ? 3.811 -4.516 -22.687 1.00 91.62 106 TYR A C 1
ATOM 867 O O . TYR A 1 106 ? 4.400 -5.581 -22.505 1.00 91.62 106 TYR A O 1
ATOM 875 N N . LEU A 1 107 ? 2.629 -4.443 -23.307 1.00 92.94 107 LEU A N 1
ATOM 876 C CA . LEU A 1 107 ? 1.894 -5.613 -23.802 1.00 92.94 107 LEU A CA 1
ATOM 877 C C . LEU A 1 107 ? 2.700 -6.405 -24.850 1.00 92.94 107 LEU A C 1
ATOM 879 O O . LEU A 1 107 ? 2.725 -7.634 -24.819 1.00 92.94 107 LEU A O 1
ATOM 883 N N . GLN A 1 108 ? 3.430 -5.714 -25.735 1.00 92.69 108 GLN A N 1
ATOM 884 C CA . GLN A 1 108 ? 4.329 -6.357 -26.705 1.00 92.69 108 GLN A CA 1
ATOM 885 C C . GLN A 1 108 ? 5.509 -7.071 -26.033 1.00 92.69 108 GLN A C 1
ATOM 887 O O . GLN A 1 108 ? 5.839 -8.191 -26.412 1.00 92.69 108 GLN A O 1
ATOM 892 N N . TYR A 1 109 ? 6.153 -6.449 -25.040 1.00 91.62 109 TYR A N 1
ATOM 893 C CA . TYR A 1 109 ? 7.288 -7.056 -24.335 1.00 91.62 109 TYR A CA 1
ATOM 894 C C . TYR A 1 109 ? 6.887 -8.295 -23.534 1.00 91.62 109 TYR A C 1
ATOM 896 O O . TYR A 1 109 ? 7.640 -9.268 -23.489 1.00 91.62 109 TYR A O 1
ATOM 904 N N . THR A 1 110 ? 5.709 -8.264 -22.913 1.00 91.00 110 THR A N 1
ATOM 905 C CA . THR A 1 110 ? 5.183 -9.374 -22.109 1.00 91.00 110 THR A CA 1
ATOM 906 C C . THR A 1 110 ? 4.463 -10.432 -22.945 1.00 91.00 110 THR A C 1
ATOM 908 O O . THR A 1 110 ? 4.110 -11.479 -22.411 1.00 91.00 110 THR A O 1
ATOM 911 N N . ASN A 1 111 ? 4.290 -10.205 -24.255 1.00 91.94 111 ASN A N 1
ATOM 912 C CA . ASN A 1 111 ? 3.482 -11.040 -25.149 1.00 91.94 111 ASN A CA 1
ATOM 913 C C . ASN A 1 111 ? 2.069 -11.304 -24.597 1.00 91.94 111 ASN A C 1
ATOM 915 O O . ASN A 1 111 ? 1.535 -12.403 -24.748 1.00 91.94 111 ASN A O 1
ATOM 919 N N . THR A 1 112 ? 1.469 -10.301 -23.954 1.00 91.94 112 THR A N 1
ATOM 920 C CA . THR A 1 112 ? 0.103 -10.376 -23.423 1.00 91.94 112 THR A CA 1
ATOM 921 C C . THR A 1 112 ? -0.821 -9.399 -24.147 1.00 91.94 112 THR A C 1
ATOM 923 O O . THR A 1 112 ? -0.383 -8.544 -24.918 1.00 91.94 112 THR A O 1
ATOM 926 N N . SER A 1 113 ? -2.125 -9.530 -23.921 1.00 93.00 113 SER A N 1
ATOM 927 C CA . SER A 1 113 ? -3.135 -8.595 -24.426 1.00 93.00 113 SER A CA 1
ATOM 928 C C . SER A 1 113 ? -3.831 -7.892 -23.268 1.00 93.00 113 SER A C 1
ATOM 930 O O . SER A 1 113 ? -3.799 -8.368 -22.134 1.00 93.00 113 SER A O 1
ATOM 932 N N . LEU A 1 114 ? -4.494 -6.769 -23.552 1.00 91.12 114 LEU A N 1
ATOM 933 C CA . LEU A 1 114 ? -5.258 -6.046 -22.536 1.00 91.12 114 LEU A CA 1
ATOM 934 C C . LEU A 1 114 ? -6.349 -6.929 -21.908 1.00 91.12 114 LEU A C 1
ATOM 936 O O . LEU A 1 114 ? -6.584 -6.841 -20.708 1.00 91.12 114 LEU A O 1
ATOM 940 N N . ASP A 1 115 ? -6.991 -7.791 -22.696 1.00 93.00 115 ASP A N 1
ATOM 941 C CA . ASP A 1 115 ? -8.060 -8.667 -22.208 1.00 93.00 115 ASP A CA 1
ATOM 942 C C . ASP A 1 115 ? -7.520 -9.780 -21.307 1.00 93.00 115 ASP A C 1
ATOM 944 O O . ASP A 1 115 ? -8.111 -10.067 -20.268 1.00 93.00 115 ASP A O 1
ATOM 948 N N . VAL A 1 116 ? -6.358 -10.348 -21.648 1.00 92.75 116 VAL A N 1
ATOM 949 C CA . VAL A 1 116 ? -5.661 -11.312 -20.781 1.00 92.75 116 VAL A CA 1
ATOM 950 C C . VAL A 1 116 ? -5.242 -10.638 -19.478 1.00 92.75 116 VAL A C 1
ATOM 952 O O . VAL A 1 116 ? -5.529 -11.159 -18.405 1.00 92.75 116 VAL A O 1
ATOM 955 N N . LEU A 1 117 ? -4.664 -9.439 -19.554 1.00 91.88 117 LEU A N 1
ATOM 956 C CA . LEU A 1 117 ? -4.269 -8.676 -18.375 1.00 91.88 117 LEU A CA 1
ATOM 957 C C . LEU A 1 117 ? -5.474 -8.363 -17.472 1.00 91.88 117 LEU A C 1
ATOM 959 O O . LEU A 1 117 ? -5.406 -8.537 -16.259 1.00 91.88 117 LEU A O 1
ATOM 963 N N . LYS A 1 118 ? -6.612 -7.952 -18.046 1.00 93.19 118 LYS A N 1
ATOM 964 C CA . LYS A 1 118 ? -7.862 -7.748 -17.294 1.00 93.19 118 LYS A CA 1
ATOM 965 C C . LYS A 1 118 ? -8.353 -9.036 -16.635 1.00 93.19 118 LYS A C 1
ATOM 967 O O . LYS A 1 118 ? -8.772 -8.997 -15.480 1.00 93.19 118 LYS A O 1
ATOM 972 N N . ALA A 1 119 ? -8.295 -10.163 -17.345 1.00 93.94 119 ALA A N 1
ATOM 973 C CA . ALA A 1 119 ? -8.686 -11.462 -16.806 1.00 93.94 119 ALA A CA 1
ATOM 974 C C . ALA A 1 119 ? -7.786 -11.888 -15.633 1.00 93.94 119 ALA A C 1
ATOM 976 O O . ALA A 1 119 ? -8.297 -12.359 -14.622 1.00 93.94 119 ALA A O 1
ATOM 977 N N . GLU A 1 120 ? -6.475 -11.647 -15.720 1.00 92.19 120 GLU A N 1
ATOM 978 C CA . GLU A 1 120 ? -5.515 -11.901 -14.636 1.00 92.19 120 GLU A CA 1
ATOM 979 C C . GLU A 1 120 ? -5.749 -11.001 -13.414 1.00 92.19 120 GLU A C 1
ATOM 981 O O . GLU A 1 120 ? -5.550 -11.430 -12.278 1.00 92.19 120 GLU A O 1
ATOM 986 N N . GLN A 1 121 ? -6.210 -9.763 -13.622 1.00 92.50 121 GLN A N 1
ATOM 987 C CA . GLN A 1 121 ? -6.551 -8.843 -12.532 1.00 92.50 121 GLN A CA 1
ATOM 988 C C . GLN A 1 121 ? -7.906 -9.151 -11.881 1.00 92.50 121 GLN A C 1
ATOM 990 O O . GLN A 1 121 ? -8.127 -8.762 -10.732 1.00 92.50 121 GLN A O 1
ATOM 995 N N . ARG A 1 122 ? -8.817 -9.848 -12.576 1.00 93.56 122 ARG A N 1
ATOM 996 C CA . ARG A 1 122 ? -10.196 -10.071 -12.110 1.00 93.56 122 ARG A CA 1
ATOM 997 C C . ARG A 1 122 ? -10.276 -10.766 -10.741 1.00 93.56 122 ARG A C 1
ATOM 999 O O . ARG A 1 122 ? -10.999 -10.242 -9.900 1.00 93.56 122 ARG A O 1
ATOM 1006 N N . PRO A 1 123 ? -9.535 -11.852 -10.436 1.00 92.62 123 PRO A N 1
ATOM 1007 C CA . PRO A 1 123 ? -9.592 -12.487 -9.114 1.00 92.62 123 PRO A CA 1
ATOM 1008 C C . PRO A 1 123 ? -9.189 -11.541 -7.977 1.00 92.62 123 PRO A C 1
ATOM 1010 O O . PRO A 1 123 ? -9.839 -11.499 -6.936 1.00 92.62 123 PRO A O 1
ATOM 1013 N N . GLN A 1 124 ? -8.152 -10.730 -8.198 1.00 91.19 124 GLN A N 1
ATOM 1014 C CA . GLN A 1 124 ? -7.681 -9.758 -7.210 1.00 91.19 124 GLN A CA 1
ATOM 1015 C C . GLN A 1 124 ? -8.655 -8.580 -7.059 1.00 91.19 124 GLN A C 1
ATOM 1017 O O . GLN A 1 124 ? -8.796 -8.029 -5.970 1.00 91.19 124 GLN A O 1
ATOM 1022 N N . ALA A 1 125 ? -9.333 -8.190 -8.142 1.00 92.69 125 ALA A N 1
ATOM 1023 C CA . ALA A 1 125 ? -10.390 -7.186 -8.109 1.00 92.69 125 ALA A CA 1
ATOM 1024 C C . ALA A 1 125 ? -11.616 -7.680 -7.330 1.00 92.69 125 ALA A C 1
ATOM 1026 O O . ALA A 1 125 ? -12.123 -6.950 -6.485 1.00 92.69 125 ALA A O 1
ATOM 1027 N N . VAL A 1 126 ? -12.043 -8.931 -7.550 1.00 92.00 126 VAL A N 1
ATOM 1028 C CA . VAL A 1 126 ? -13.132 -9.566 -6.788 1.00 92.00 126 VAL A CA 1
ATOM 1029 C C . VAL A 1 126 ? -12.813 -9.550 -5.299 1.00 92.00 126 VAL A C 1
ATOM 1031 O O . VAL A 1 126 ? -13.615 -9.048 -4.519 1.00 92.00 126 VAL A O 1
ATOM 1034 N N . GLN A 1 127 ? -11.631 -10.038 -4.910 1.00 89.69 127 GLN A N 1
ATOM 1035 C CA . GLN A 1 127 ? -11.226 -10.065 -3.505 1.00 89.69 127 GLN A CA 1
ATOM 1036 C C . GLN A 1 127 ? -11.188 -8.659 -2.891 1.00 89.69 127 GLN A C 1
ATOM 1038 O O . GLN A 1 127 ? -11.676 -8.453 -1.785 1.00 89.69 127 GLN A O 1
ATOM 1043 N N . LYS A 1 128 ? -10.647 -7.675 -3.616 1.00 89.88 128 LYS A N 1
ATOM 1044 C CA . LYS A 1 128 ? -10.532 -6.302 -3.118 1.00 89.88 128 LYS A CA 1
ATOM 1045 C C . LYS A 1 128 ? -11.890 -5.637 -2.914 1.00 89.88 128 LYS A C 1
ATOM 1047 O O . LYS A 1 128 ? -12.115 -5.082 -1.848 1.00 89.88 128 LYS A O 1
ATOM 1052 N N . VAL A 1 129 ? -12.800 -5.734 -3.886 1.00 92.00 129 VAL A N 1
ATOM 1053 C CA . VAL A 1 129 ? -14.157 -5.177 -3.743 1.00 92.00 129 VAL A CA 1
ATOM 1054 C C . VAL A 1 129 ? -14.918 -5.892 -2.627 1.00 92.00 129 VAL A C 1
ATOM 1056 O O . VAL A 1 129 ? -15.646 -5.256 -1.873 1.00 92.00 129 VAL A O 1
ATOM 1059 N N . ARG A 1 130 ? -14.731 -7.209 -2.492 1.00 90.25 130 ARG A N 1
ATOM 1060 C CA . ARG A 1 130 ? -15.333 -7.998 -1.417 1.00 90.25 130 ARG A CA 1
ATOM 1061 C C . ARG A 1 130 ? -14.906 -7.476 -0.040 1.00 90.25 130 ARG A C 1
ATOM 1063 O O . ARG A 1 130 ? -15.757 -7.130 0.772 1.00 90.25 130 ARG A O 1
ATOM 1070 N N . LEU A 1 131 ? -13.600 -7.337 0.177 1.00 90.38 131 LEU A N 1
ATOM 1071 C CA . LEU A 1 131 ? -13.039 -6.775 1.408 1.00 90.38 131 LEU A CA 1
ATOM 1072 C C . LEU A 1 131 ? -13.500 -5.337 1.668 1.00 90.38 131 LEU A C 1
ATOM 1074 O O . LEU A 1 131 ? -13.850 -5.011 2.796 1.00 90.38 131 LEU A O 1
ATOM 1078 N N . GLU A 1 132 ? -13.532 -4.493 0.638 1.00 89.88 132 GLU A N 1
ATOM 1079 C CA . GLU A 1 132 ? -13.958 -3.093 0.742 1.00 89.88 132 GLU A CA 1
ATOM 1080 C C . GLU A 1 132 ? -15.410 -2.987 1.236 1.00 89.88 132 GLU A C 1
ATOM 1082 O O . GLU A 1 132 ? -15.674 -2.305 2.222 1.00 89.88 132 GLU A O 1
ATOM 1087 N N . LEU A 1 133 ? -16.330 -3.764 0.656 1.00 89.81 133 LEU A N 1
ATOM 1088 C CA . LEU A 1 133 ? -17.729 -3.817 1.101 1.00 89.81 133 LEU A CA 1
ATOM 1089 C C . LEU A 1 133 ? -17.879 -4.374 2.527 1.00 89.81 133 LEU A C 1
ATOM 1091 O O . LEU A 1 133 ? -18.736 -3.922 3.293 1.00 89.81 133 LEU A O 1
ATOM 1095 N N . ALA A 1 134 ? -17.059 -5.362 2.898 1.00 90.38 134 ALA A N 1
ATOM 1096 C CA . ALA A 1 134 ? -17.062 -5.910 4.251 1.00 90.38 134 ALA A CA 1
ATOM 1097 C C . ALA A 1 134 ? -16.615 -4.861 5.277 1.00 90.38 134 ALA A C 1
ATOM 1099 O O . ALA A 1 134 ? -17.280 -4.679 6.296 1.00 90.38 134 ALA A O 1
ATOM 1100 N N . LEU A 1 135 ? -15.526 -4.146 4.990 1.00 91.19 135 LEU A N 1
ATOM 1101 C CA . LEU A 1 135 ? -15.013 -3.073 5.837 1.00 91.19 135 LEU A CA 1
ATOM 1102 C C . LEU A 1 135 ? -16.008 -1.913 5.935 1.00 91.19 135 LEU A C 1
ATOM 1104 O O . LEU A 1 135 ? -16.255 -1.441 7.038 1.00 91.19 135 LEU A O 1
ATOM 1108 N N . GLU A 1 136 ? -16.644 -1.498 4.837 1.00 90.44 136 GLU A N 1
ATOM 1109 C CA . GLU A 1 136 ? -17.708 -0.479 4.871 1.00 90.44 136 GLU A CA 1
ATOM 1110 C C . GLU A 1 136 ? -18.847 -0.899 5.808 1.00 90.44 136 GLU A C 1
ATOM 1112 O O . GLU A 1 136 ? -19.261 -0.136 6.679 1.00 90.44 136 GLU A O 1
ATOM 1117 N N . THR A 1 137 ? -19.294 -2.151 5.701 1.00 89.31 137 THR A N 1
ATOM 1118 C CA . THR A 1 137 ? -20.361 -2.684 6.558 1.00 89.31 137 THR A CA 1
ATOM 1119 C C . THR A 1 137 ? -19.951 -2.711 8.034 1.00 89.31 137 THR A C 1
ATOM 1121 O O . THR A 1 137 ? -20.770 -2.431 8.911 1.00 89.31 137 THR A O 1
ATOM 1124 N N . VAL A 1 138 ? -18.697 -3.063 8.335 1.00 90.38 138 VAL A N 1
ATOM 1125 C CA . VAL A 1 138 ? -18.162 -3.023 9.706 1.00 90.38 138 VAL A CA 1
ATOM 1126 C C . VAL A 1 138 ? -18.115 -1.584 10.211 1.00 90.38 138 VAL A C 1
ATOM 1128 O O . VAL A 1 138 ? -18.590 -1.318 11.312 1.00 90.38 138 VAL A O 1
ATOM 1131 N N . ALA A 1 139 ? -17.610 -0.650 9.406 1.00 92.50 139 ALA A N 1
ATOM 1132 C CA . ALA A 1 139 ? -17.529 0.760 9.762 1.00 92.50 139 ALA A CA 1
ATOM 1133 C C . ALA A 1 139 ? -18.906 1.345 10.099 1.00 92.50 139 ALA A C 1
ATOM 1135 O O . ALA A 1 139 ? -19.055 2.027 11.112 1.00 92.50 139 ALA A O 1
ATOM 1136 N N . GLU A 1 140 ? -19.926 1.031 9.294 1.00 91.19 140 GLU A N 1
ATOM 1137 C CA . GLU A 1 140 ? -21.308 1.451 9.537 1.00 91.19 140 GLU A CA 1
ATOM 1138 C C . GLU A 1 140 ? -21.884 0.856 10.829 1.00 91.19 140 GLU A C 1
ATOM 1140 O O . GLU A 1 140 ? -22.550 1.560 11.589 1.00 91.19 140 GLU A O 1
ATOM 1145 N N . ARG A 1 141 ? -21.633 -0.433 11.098 1.00 91.19 141 ARG A N 1
ATOM 1146 C CA . ARG A 1 141 ? -22.156 -1.130 12.288 1.00 91.19 141 ARG A CA 1
ATOM 1147 C C . ARG A 1 141 ? -21.501 -0.673 13.584 1.00 91.19 141 ARG A C 1
ATOM 1149 O O . ARG A 1 141 ? -22.188 -0.530 14.591 1.00 91.19 141 ARG A O 1
ATOM 1156 N N . GLU A 1 142 ? -20.195 -0.454 13.547 1.00 91.00 142 GLU A N 1
ATOM 1157 C CA . GLU A 1 142 ? -19.379 -0.103 14.713 1.00 91.00 142 GLU A CA 1
ATOM 1158 C C . GLU A 1 142 ? -19.261 1.421 14.897 1.00 91.00 142 GLU A C 1
ATOM 1160 O O . GLU A 1 142 ? -18.716 1.895 15.891 1.00 91.00 142 GLU A O 1
ATOM 1165 N N . GLY A 1 143 ? -19.803 2.209 13.961 1.00 91.38 143 GLY A N 1
ATOM 1166 C CA . GLY A 1 143 ? -19.819 3.669 14.034 1.00 91.38 143 GLY A CA 1
ATOM 1167 C C . GLY A 1 143 ? -18.446 4.307 13.820 1.00 91.38 143 GLY A C 1
ATOM 1168 O O . GLY A 1 143 ? -18.158 5.357 14.397 1.00 91.38 143 GLY A O 1
ATOM 1169 N N . VAL A 1 144 ? -17.588 3.693 13.000 1.00 91.81 144 VAL A N 1
ATOM 1170 C CA . VAL A 1 144 ? -16.277 4.250 12.650 1.00 91.81 144 VAL A CA 1
ATOM 1171 C C . VAL A 1 144 ? -16.478 5.447 11.723 1.00 91.81 144 VAL A C 1
ATOM 1173 O O . VAL A 1 144 ? -16.979 5.320 10.608 1.00 91.81 144 VAL A O 1
ATOM 1176 N N . THR A 1 145 ? -16.060 6.629 12.175 1.00 91.06 145 THR A N 1
ATOM 1177 C CA . THR A 1 145 ? -16.188 7.873 11.405 1.00 91.06 145 THR A CA 1
ATOM 1178 C C . THR A 1 145 ? -14.848 8.569 11.205 1.00 91.06 145 THR A C 1
ATOM 1180 O O . THR A 1 145 ? -13.957 8.517 12.058 1.00 91.06 145 THR A O 1
ATOM 1183 N N . VAL A 1 146 ? -14.735 9.284 10.089 1.00 92.12 146 VAL A N 1
ATOM 1184 C CA . VAL A 1 146 ? -13.602 10.160 9.778 1.00 92.12 146 VAL A CA 1
ATOM 1185 C C . VAL A 1 146 ? -14.069 11.603 9.870 1.00 92.12 146 VAL A C 1
ATOM 1187 O O . VAL A 1 146 ? -15.077 11.972 9.264 1.00 92.12 146 VAL A O 1
ATOM 1190 N N . SER A 1 147 ? -13.342 12.411 10.635 1.00 92.94 147 SER A N 1
ATOM 1191 C CA . SER A 1 147 ? -13.630 13.836 10.774 1.00 92.94 147 SER A CA 1
ATOM 1192 C C . SER A 1 147 ? -13.125 14.632 9.569 1.00 92.94 147 SER A C 1
ATOM 1194 O O . SER A 1 147 ? -12.181 14.233 8.891 1.00 92.94 147 SER A O 1
ATOM 1196 N N . ASP A 1 148 ? -13.722 15.798 9.314 1.00 89.75 148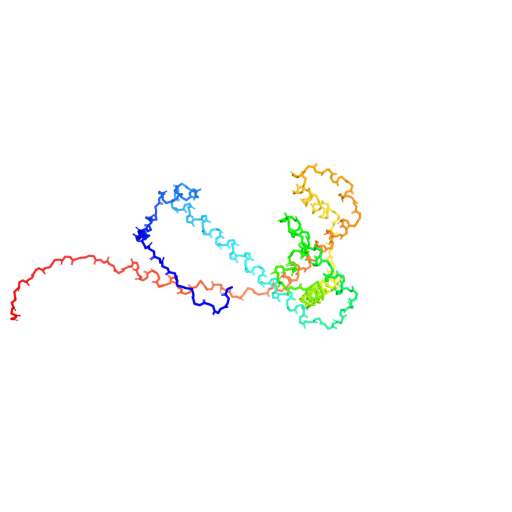 ASP A N 1
ATOM 1197 C CA . ASP A 1 148 ? -13.282 16.676 8.221 1.00 89.75 148 ASP A CA 1
ATOM 1198 C C . ASP A 1 148 ? -11.842 17.169 8.408 1.00 89.75 148 ASP A C 1
ATOM 1200 O O . ASP A 1 148 ? -11.131 17.335 7.422 1.00 89.75 148 ASP A O 1
ATOM 1204 N N . VAL A 1 149 ? -11.397 17.332 9.659 1.00 91.94 149 VAL A N 1
ATOM 1205 C CA . VAL A 1 149 ? -10.023 17.736 9.994 1.00 91.94 149 VAL A CA 1
ATOM 1206 C C . VAL A 1 149 ? -9.020 16.683 9.527 1.00 91.94 149 VAL A C 1
ATOM 1208 O O . VAL A 1 149 ? -8.039 17.024 8.878 1.00 91.94 149 VAL A O 1
ATOM 1211 N N . GLU A 1 150 ? -9.297 15.401 9.774 1.00 90.50 150 GLU A N 1
ATOM 1212 C CA . GLU A 1 150 ? -8.431 14.302 9.325 1.00 90.50 150 GLU A CA 1
ATOM 1213 C C . GLU A 1 150 ? -8.381 14.202 7.797 1.00 90.50 150 GLU A C 1
ATOM 1215 O O . GLU A 1 150 ? -7.332 13.918 7.220 1.00 90.50 150 GLU A O 1
ATOM 1220 N N . VAL A 1 151 ? -9.507 14.466 7.125 1.00 90.88 151 VAL A N 1
ATOM 1221 C CA . VAL A 1 151 ? -9.550 14.529 5.657 1.00 90.88 151 VAL A CA 1
ATOM 1222 C C . VAL A 1 151 ? -8.704 15.691 5.148 1.00 90.88 151 VAL A C 1
ATOM 1224 O O . VAL A 1 151 ? -7.951 15.517 4.193 1.00 90.88 151 VAL A O 1
ATOM 1227 N N . ASP A 1 152 ? -8.803 16.860 5.777 1.00 88.56 152 ASP A N 1
ATOM 1228 C CA . ASP A 1 152 ? -8.036 18.042 5.388 1.00 88.56 152 ASP A CA 1
ATOM 1229 C C . ASP A 1 152 ? -6.532 17.818 5.589 1.00 88.56 152 ASP A C 1
ATOM 1231 O O . ASP A 1 152 ? -5.737 18.164 4.715 1.00 88.56 152 ASP A O 1
ATOM 1235 N N . GLU A 1 153 ? -6.130 17.190 6.694 1.00 90.19 153 GLU A N 1
ATOM 1236 C CA . GLU A 1 153 ? -4.741 16.793 6.943 1.00 90.19 153 GLU A CA 1
ATOM 1237 C C . GLU A 1 153 ? -4.236 15.798 5.893 1.00 90.19 153 GLU A C 1
ATOM 1239 O O . GLU A 1 153 ? -3.175 16.017 5.308 1.00 90.19 153 GLU A O 1
ATOM 1244 N N . ALA A 1 154 ? -5.005 14.750 5.583 1.00 87.75 154 ALA A N 1
ATOM 1245 C CA . ALA A 1 154 ? -4.619 13.757 4.580 1.00 87.75 154 ALA A CA 1
ATOM 1246 C C . ALA A 1 154 ? -4.481 14.362 3.173 1.00 87.75 154 ALA A C 1
ATOM 1248 O O . ALA A 1 154 ? -3.494 14.102 2.483 1.00 87.75 154 ALA A O 1
ATOM 1249 N N . VAL A 1 155 ? -5.431 15.211 2.766 1.00 87.44 155 VAL A N 1
ATOM 1250 C CA . VAL A 1 155 ? -5.387 15.930 1.482 1.00 87.44 155 VAL A CA 1
ATOM 1251 C C . VAL A 1 155 ? -4.175 16.860 1.426 1.00 87.44 155 VAL A C 1
ATOM 1253 O O . VAL A 1 155 ? -3.485 16.922 0.408 1.00 87.44 155 VAL A O 1
ATOM 1256 N N . ASN A 1 156 ? -3.892 17.587 2.510 1.00 85.50 156 ASN A N 1
ATOM 1257 C CA . ASN A 1 156 ? -2.757 18.501 2.557 1.00 85.50 156 ASN A CA 1
ATOM 1258 C C . ASN A 1 156 ? -1.417 17.768 2.515 1.00 85.50 156 ASN A C 1
ATOM 1260 O O . ASN A 1 156 ? -0.534 18.222 1.792 1.00 85.50 156 ASN A O 1
ATOM 1264 N N . ASN A 1 157 ? -1.280 16.649 3.228 1.00 85.81 157 ASN A N 1
ATOM 1265 C CA . ASN A 1 157 ? -0.062 15.840 3.217 1.00 85.81 157 ASN A CA 1
ATOM 1266 C C . ASN A 1 157 ? 0.206 15.257 1.825 1.00 85.81 157 ASN A C 1
ATOM 1268 O O . ASN A 1 157 ? 1.301 15.431 1.299 1.00 85.81 157 ASN A O 1
ATOM 1272 N N . ALA A 1 158 ? -0.807 14.663 1.1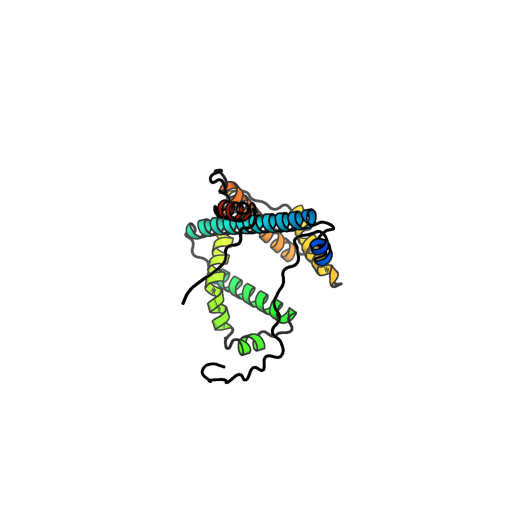85 1.00 81.62 158 ALA A N 1
ATOM 1273 C CA . ALA A 1 158 ? -0.662 14.100 -0.157 1.00 81.62 158 ALA A CA 1
ATOM 1274 C C . ALA A 1 158 ? -0.275 15.162 -1.203 1.00 81.62 158 ALA A C 1
ATOM 1276 O O . ALA A 1 158 ? 0.599 14.940 -2.034 1.00 81.62 158 ALA A O 1
ATOM 1277 N N . LEU A 1 159 ? -0.882 16.351 -1.138 1.00 76.19 159 LEU A N 1
ATOM 1278 C CA . LEU A 1 159 ? -0.571 17.436 -2.072 1.00 76.19 159 LEU A CA 1
ATOM 1279 C C . LEU A 1 159 ? 0.748 18.149 -1.751 1.00 76.19 159 LEU A C 1
ATOM 1281 O O . LEU A 1 159 ? 1.341 18.737 -2.647 1.00 76.19 159 LEU A O 1
ATOM 1285 N N . ALA A 1 160 ? 1.219 18.120 -0.501 1.00 75.56 160 ALA A N 1
ATOM 1286 C CA . ALA A 1 160 ? 2.526 18.665 -0.137 1.00 75.56 160 ALA A CA 1
ATOM 1287 C C . ALA A 1 160 ? 3.673 17.835 -0.734 1.00 75.56 160 ALA A C 1
ATOM 1289 O O . ALA A 1 160 ? 4.674 18.408 -1.166 1.00 75.56 160 ALA A O 1
ATOM 1290 N N . GLU A 1 161 ? 3.508 16.511 -0.813 1.00 65.25 161 GLU A N 1
ATOM 1291 C CA . GLU A 1 161 ? 4.450 15.621 -1.502 1.00 65.25 161 GLU A CA 1
ATOM 1292 C C . GLU A 1 161 ? 4.508 15.914 -3.015 1.00 65.25 161 GLU A C 1
ATOM 1294 O O . GLU A 1 161 ? 5.591 15.913 -3.604 1.00 65.25 161 GLU A O 1
ATOM 1299 N N . GLU A 1 162 ? 3.371 16.253 -3.634 1.00 58.56 162 GLU A N 1
ATOM 1300 C CA . GLU A 1 162 ? 3.277 16.612 -5.058 1.00 58.56 162 GLU A CA 1
ATOM 1301 C C . GLU A 1 162 ? 3.706 18.064 -5.367 1.00 58.56 162 GLU A C 1
ATOM 1303 O O . GLU A 1 162 ? 4.274 18.331 -6.430 1.00 58.56 162 GLU A O 1
ATOM 1308 N N . ASP A 1 163 ? 3.507 19.015 -4.443 1.00 56.53 163 ASP A N 1
ATOM 1309 C CA . ASP A 1 163 ? 3.855 20.442 -4.596 1.00 56.53 163 ASP A CA 1
ATOM 1310 C C . ASP A 1 163 ? 5.379 20.656 -4.805 1.00 56.53 163 ASP A C 1
ATOM 1312 O O . ASP A 1 163 ? 5.793 21.670 -5.382 1.00 56.53 163 ASP A O 1
ATOM 1316 N N . HIS A 1 164 ? 6.233 19.680 -4.457 1.00 53.38 164 HIS A N 1
ATOM 1317 C CA . HIS A 1 164 ? 7.656 19.665 -4.834 1.00 53.38 164 HIS A CA 1
ATOM 1318 C C . HIS A 1 164 ? 7.893 19.676 -6.364 1.00 53.38 164 HIS A C 1
ATOM 1320 O O . HIS A 1 164 ? 8.992 20.020 -6.806 1.00 53.38 164 HIS A O 1
ATOM 1326 N N . ALA A 1 165 ? 6.867 19.374 -7.173 1.00 52.00 165 ALA A N 1
ATOM 1327 C CA . ALA A 1 165 ? 6.877 19.434 -8.637 1.00 52.00 165 ALA A CA 1
ATOM 1328 C C . ALA A 1 165 ? 6.346 20.762 -9.236 1.00 52.00 165 ALA A C 1
ATOM 1330 O O . ALA A 1 165 ? 6.361 20.931 -10.456 1.00 52.00 165 ALA A O 1
ATOM 1331 N N . GLY A 1 166 ? 5.929 21.741 -8.417 1.00 46.12 166 GLY A N 1
ATOM 1332 C CA . GLY A 1 166 ? 5.653 23.118 -8.867 1.00 46.12 166 GLY A CA 1
ATOM 1333 C C . GLY A 1 166 ? 4.239 23.412 -9.398 1.00 46.12 166 GLY A C 1
ATOM 1334 O O . GLY A 1 166 ? 4.038 24.440 -10.054 1.00 46.12 166 GLY A O 1
ATOM 1335 N N . HIS A 1 167 ? 3.243 22.571 -9.113 1.00 55.66 167 HIS A N 1
ATOM 1336 C CA . HIS A 1 167 ? 1.850 22.787 -9.522 1.00 55.66 167 HIS A CA 1
ATOM 1337 C C . HIS A 1 167 ? 0.981 23.253 -8.347 1.00 55.66 167 HIS A C 1
ATOM 1339 O O . HIS A 1 167 ? 0.817 22.543 -7.376 1.00 55.66 167 HIS A O 1
ATOM 1345 N N . ARG A 1 168 ? 0.371 24.448 -8.421 1.00 55.38 168 ARG A N 1
ATOM 1346 C CA . ARG A 1 168 ? -0.542 24.923 -7.360 1.00 55.38 168 ARG A CA 1
ATOM 1347 C C . ARG A 1 168 ? -1.899 24.218 -7.458 1.00 55.38 168 ARG A C 1
ATOM 1349 O O . ARG A 1 168 ? -2.724 24.605 -8.282 1.00 55.38 168 ARG A O 1
ATOM 1356 N N . HIS A 1 169 ? -2.161 23.262 -6.573 1.00 59.97 169 HIS A N 1
ATOM 1357 C CA . HIS A 1 169 ? -3.397 22.460 -6.537 1.00 59.97 169 HIS A CA 1
ATOM 1358 C C . HIS A 1 169 ? -4.542 23.063 -5.693 1.00 59.97 169 HIS A C 1
ATOM 1360 O O . HIS A 1 169 ? -5.352 22.331 -5.127 1.00 59.97 169 HIS A O 1
ATOM 1366 N N . GLY A 1 170 ? -4.634 24.397 -5.593 1.00 61.50 170 GLY A N 1
ATOM 1367 C CA . GLY A 1 170 ? -5.593 25.084 -4.707 1.00 61.50 170 GLY A CA 1
ATOM 1368 C C . GLY A 1 170 ? -7.049 24.618 -4.859 1.00 61.50 170 GLY A C 1
ATOM 1369 O O . GLY A 1 170 ? -7.725 24.421 -3.854 1.00 61.50 170 GLY A O 1
ATOM 1370 N N . ASP A 1 171 ? -7.485 24.350 -6.091 1.00 67.31 171 ASP A N 1
ATOM 1371 C CA . ASP A 1 171 ? -8.852 23.899 -6.391 1.00 67.31 171 ASP A CA 1
ATOM 1372 C C . ASP A 1 171 ? -9.079 22.402 -6.109 1.00 67.31 171 ASP A C 1
ATOM 1374 O O . ASP A 1 171 ? -10.210 21.981 -5.885 1.00 67.31 171 ASP A O 1
ATOM 1378 N N . LEU A 1 172 ? -8.021 21.581 -6.086 1.00 69.25 172 LEU A N 1
ATOM 1379 C CA . LEU A 1 172 ? -8.130 20.147 -5.787 1.00 69.25 172 LEU A CA 1
ATOM 1380 C C . LEU A 1 172 ? -8.230 19.881 -4.283 1.00 69.25 172 LEU A C 1
ATOM 1382 O O . LEU A 1 172 ? -8.872 18.909 -3.890 1.00 69.25 172 LEU A O 1
ATOM 1386 N N . ARG A 1 173 ? -7.659 20.763 -3.446 1.00 71.94 173 ARG A N 1
ATOM 1387 C CA . ARG A 1 173 ? -7.736 20.669 -1.974 1.00 71.94 173 ARG A CA 1
ATOM 1388 C C . ARG A 1 173 ? -9.178 20.641 -1.468 1.00 71.94 173 ARG A C 1
ATOM 1390 O O . ARG A 1 173 ? -9.495 19.937 -0.515 1.00 71.94 173 ARG A O 1
ATOM 1397 N N . THR A 1 174 ? -10.057 21.409 -2.103 1.00 77.69 174 THR A N 1
ATOM 1398 C CA . THR A 1 174 ? -11.459 21.551 -1.694 1.00 77.69 174 THR A CA 1
ATOM 1399 C C . THR A 1 174 ? -12.424 20.755 -2.564 1.00 77.69 174 THR A C 1
ATOM 1401 O O . THR A 1 174 ? -13.605 20.692 -2.235 1.00 77.69 174 THR A O 1
ATOM 1404 N N . ALA A 1 175 ? -11.948 20.129 -3.643 1.00 83.19 175 ALA A N 1
ATOM 1405 C CA . ALA A 1 175 ? -12.793 19.385 -4.564 1.00 83.19 175 ALA A CA 1
ATOM 1406 C C . ALA A 1 175 ? -13.435 18.167 -3.880 1.00 83.19 175 ALA A C 1
ATOM 1408 O O . ALA A 1 175 ? -12.742 17.258 -3.415 1.00 83.19 175 ALA A O 1
ATOM 1409 N N . ASP A 1 176 ? -14.769 18.109 -3.895 1.00 84.56 176 ASP A N 1
ATOM 1410 C CA . ASP A 1 176 ? -15.540 17.022 -3.279 1.00 84.56 176 ASP A CA 1
ATOM 1411 C C . ASP A 1 176 ? -15.099 15.614 -3.719 1.00 84.56 176 ASP A C 1
ATOM 1413 O O . ASP A 1 176 ? -14.971 14.752 -2.849 1.00 84.56 176 ASP A O 1
ATOM 1417 N N . PRO A 1 177 ? -14.786 15.336 -5.006 1.00 85.94 177 PRO A N 1
ATOM 1418 C CA . PRO A 1 177 ? -14.313 14.012 -5.414 1.00 85.94 177 PRO A CA 1
ATOM 1419 C C . PRO A 1 177 ? -12.983 13.609 -4.765 1.00 85.94 177 PRO A C 1
ATOM 1421 O O . PRO A 1 177 ? -12.788 12.440 -4.439 1.00 85.94 177 PRO A O 1
ATOM 1424 N N . VAL A 1 178 ? -12.079 14.572 -4.559 1.00 85.38 178 VAL A N 1
ATOM 1425 C CA . VAL A 1 178 ? -10.769 14.344 -3.931 1.00 85.38 178 VAL A CA 1
ATOM 1426 C C . VAL A 1 178 ? -10.965 14.079 -2.442 1.00 85.38 178 VAL A C 1
ATOM 1428 O O . VAL A 1 178 ? -10.512 13.064 -1.920 1.00 85.38 178 VAL A O 1
ATOM 1431 N N . ARG A 1 179 ? -11.732 14.934 -1.761 1.00 88.94 179 ARG A N 1
ATOM 1432 C CA . ARG A 1 179 ? -12.028 14.767 -0.331 1.00 88.94 179 ARG A CA 1
ATOM 1433 C C . ARG A 1 179 ? -12.792 13.477 -0.041 1.00 88.94 179 ARG A C 1
ATOM 1435 O O . ARG A 1 179 ? -12.525 12.828 0.965 1.00 88.94 179 ARG A O 1
ATOM 1442 N N . ALA A 1 180 ? -13.724 13.084 -0.910 1.00 88.75 180 ALA A N 1
ATOM 1443 C CA . ALA A 1 180 ? -14.448 11.821 -0.789 1.00 88.75 180 ALA A CA 1
ATOM 1444 C C . ALA A 1 180 ? -13.511 10.610 -0.900 1.00 88.75 180 ALA A C 1
ATOM 1446 O O . ALA A 1 180 ? -13.649 9.670 -0.121 1.00 88.75 180 ALA A O 1
ATOM 1447 N N . TYR A 1 181 ? -12.531 10.655 -1.808 1.00 87.88 181 TYR A N 1
ATOM 1448 C CA . TYR A 1 181 ? -11.516 9.611 -1.937 1.00 87.88 181 TYR A CA 1
ATOM 1449 C C . TYR A 1 181 ? -10.684 9.457 -0.657 1.00 87.88 181 TYR A C 1
ATOM 1451 O O . TYR A 1 181 ? -10.609 8.356 -0.113 1.00 87.88 181 TYR A O 1
ATOM 1459 N N . PHE A 1 182 ? -10.127 10.551 -0.126 1.00 90.31 182 PHE A N 1
ATOM 1460 C CA . PHE A 1 182 ? -9.335 10.494 1.108 1.00 90.31 182 PHE A CA 1
ATOM 1461 C C . PHE A 1 182 ? -10.173 10.093 2.321 1.00 90.31 182 PHE A C 1
ATOM 1463 O O . PHE A 1 182 ? -9.722 9.290 3.134 1.00 90.31 182 PHE A O 1
ATOM 1470 N N . ARG A 1 183 ? -11.415 10.583 2.425 1.00 92.56 183 ARG A N 1
ATOM 1471 C CA . ARG A 1 183 ? -12.335 10.156 3.487 1.00 92.56 183 ARG A CA 1
ATOM 1472 C C . ARG A 1 183 ? -12.566 8.650 3.442 1.00 92.56 183 ARG A C 1
ATOM 1474 O O . ARG A 1 183 ? -12.492 8.006 4.483 1.00 92.56 183 ARG A O 1
ATOM 1481 N N . HIS A 1 184 ? -12.810 8.099 2.254 1.00 90.81 184 HIS A N 1
ATOM 1482 C CA . HIS A 1 184 ? -12.991 6.662 2.071 1.00 90.81 184 HIS A CA 1
ATOM 1483 C C . HIS A 1 184 ? -11.744 5.871 2.480 1.00 90.81 184 HIS A C 1
ATOM 1485 O O . HIS A 1 184 ? -11.838 4.938 3.271 1.00 90.81 184 HIS A O 1
ATOM 1491 N N . GLN A 1 185 ? -10.558 6.291 2.031 1.00 90.00 185 GLN A N 1
ATOM 1492 C CA . GLN A 1 185 ? -9.300 5.641 2.412 1.00 90.00 185 GLN A CA 1
ATOM 1493 C C . GLN A 1 185 ? -9.048 5.663 3.924 1.00 90.00 185 GLN A C 1
ATOM 1495 O O . GLN A 1 185 ? -8.672 4.643 4.501 1.00 90.00 185 GLN A O 1
ATOM 1500 N N . LEU A 1 186 ? -9.275 6.808 4.573 1.00 93.19 186 LEU A N 1
ATOM 1501 C CA . LEU A 1 186 ? -9.129 6.947 6.021 1.00 93.19 186 LEU A CA 1
ATOM 1502 C C . LEU A 1 186 ? -10.136 6.081 6.777 1.00 93.19 186 LEU A C 1
ATOM 1504 O O . LEU A 1 186 ? -9.789 5.503 7.802 1.00 93.19 186 LEU A O 1
ATOM 1508 N N . LEU A 1 187 ? -11.366 5.971 6.272 1.00 93.38 187 LEU A N 1
ATOM 1509 C CA . LEU A 1 187 ? -12.408 5.156 6.887 1.00 93.38 187 LEU A CA 1
ATOM 1510 C C . LEU A 1 187 ? -12.041 3.674 6.809 1.00 93.38 187 LEU A C 1
ATOM 1512 O O . LEU A 1 187 ? -12.090 2.990 7.828 1.00 93.38 187 LEU A O 1
ATOM 1516 N N . MET A 1 188 ? -11.583 3.201 5.646 1.00 91.31 188 MET A N 1
ATOM 1517 C CA . MET A 1 188 ? -11.069 1.837 5.483 1.00 91.31 188 MET A CA 1
ATOM 1518 C C . MET A 1 188 ? -9.906 1.559 6.438 1.00 91.31 188 MET A C 1
ATOM 1520 O O . MET A 1 188 ? -9.956 0.580 7.177 1.00 91.31 188 MET A O 1
ATOM 1524 N N . ARG A 1 189 ? -8.906 2.449 6.487 1.00 91.31 189 ARG A N 1
ATOM 1525 C CA . ARG A 1 189 ? -7.748 2.308 7.382 1.00 91.31 189 ARG A CA 1
ATOM 1526 C C . ARG A 1 189 ? -8.166 2.237 8.850 1.00 91.31 189 ARG A C 1
ATOM 1528 O O . ARG A 1 189 ? -7.847 1.266 9.518 1.00 91.31 189 ARG A O 1
ATOM 1535 N N . LYS A 1 190 ? -8.963 3.197 9.327 1.00 93.12 190 LYS A N 1
ATOM 1536 C CA . LYS A 1 190 ? -9.464 3.196 10.711 1.00 93.12 190 LYS A CA 1
ATOM 1537 C C . LYS A 1 190 ? -10.270 1.951 11.052 1.00 93.12 190 LYS A C 1
ATOM 1539 O O . LYS A 1 190 ? -10.249 1.501 12.191 1.00 93.12 190 LYS A O 1
ATOM 1544 N N . THR A 1 191 ? -11.016 1.422 10.088 1.00 92.19 191 THR A N 1
ATOM 1545 C CA . THR A 1 191 ? -11.805 0.207 10.299 1.00 92.19 191 THR A CA 1
ATOM 1546 C C . THR A 1 191 ? -10.902 -1.013 10.436 1.00 92.19 191 THR A C 1
ATOM 1548 O O . THR A 1 191 ? -11.166 -1.862 11.282 1.00 92.19 191 THR A O 1
ATOM 1551 N N . ILE A 1 192 ? -9.819 -1.085 9.658 1.00 90.25 192 ILE A N 1
ATOM 1552 C CA . ILE A 1 192 ? -8.786 -2.114 9.816 1.00 90.25 192 ILE A CA 1
ATOM 1553 C C . ILE A 1 192 ? -8.114 -1.968 11.182 1.00 90.25 192 ILE A C 1
ATOM 1555 O O . ILE A 1 192 ? -8.073 -2.945 11.918 1.00 90.25 192 ILE A O 1
ATOM 1559 N N . ASP A 1 193 ? -7.699 -0.760 11.570 1.00 90.12 193 ASP A N 1
ATOM 1560 C CA . ASP A 1 193 ? -7.085 -0.498 12.880 1.00 90.12 193 ASP A CA 1
ATOM 1561 C C . ASP A 1 193 ? -8.023 -0.905 14.030 1.00 90.12 193 ASP A C 1
ATOM 1563 O O . ASP A 1 193 ? -7.610 -1.550 14.996 1.00 90.12 193 ASP A O 1
ATOM 1567 N N . TYR A 1 194 ? -9.317 -0.589 13.905 1.00 89.88 194 TYR A N 1
ATOM 1568 C CA . TYR A 1 194 ? -10.346 -1.012 14.851 1.00 89.88 194 TYR A CA 1
ATOM 1569 C C . TYR A 1 194 ? -10.444 -2.538 14.921 1.00 89.88 194 TYR A C 1
ATOM 1571 O O . TYR A 1 194 ? -10.348 -3.105 16.009 1.00 89.88 194 TYR A O 1
ATOM 1579 N N . LEU A 1 195 ? -10.581 -3.215 13.778 1.00 87.81 195 LEU A N 1
ATOM 1580 C CA . LEU A 1 195 ? -10.659 -4.675 13.718 1.00 87.81 195 LEU A CA 1
ATOM 1581 C C . LEU A 1 195 ? -9.401 -5.338 14.282 1.00 87.81 195 LEU A C 1
ATOM 1583 O O . LEU A 1 195 ? -9.520 -6.301 15.034 1.00 87.81 195 LEU A O 1
ATOM 1587 N N . SER A 1 196 ? -8.222 -4.802 13.981 1.00 87.19 196 SER A N 1
ATOM 1588 C CA . SER A 1 196 ? -6.943 -5.244 14.530 1.00 87.19 196 SER A CA 1
ATOM 1589 C C . SER A 1 196 ? -6.902 -5.068 16.051 1.00 87.19 196 SER A C 1
ATOM 1591 O O . SER A 1 196 ? -6.520 -5.993 16.764 1.00 87.19 196 SER A O 1
ATOM 1593 N N . SER A 1 197 ? -7.381 -3.936 16.577 1.00 86.81 197 SER A N 1
ATOM 1594 C CA . SER A 1 197 ? -7.456 -3.701 18.026 1.00 86.81 197 SER A CA 1
ATOM 1595 C C . SER A 1 197 ? -8.440 -4.636 18.742 1.00 86.81 197 SER A C 1
ATOM 1597 O O . SER A 1 197 ? -8.176 -5.074 19.857 1.00 86.81 197 SER A O 1
ATOM 1599 N N . VAL A 1 198 ? -9.557 -4.988 18.095 1.00 84.00 198 VAL A N 1
ATOM 1600 C CA . VAL A 1 198 ? -10.575 -5.899 18.644 1.00 84.00 198 VAL A CA 1
ATOM 1601 C C . VAL A 1 198 ? -10.154 -7.362 18.513 1.00 84.00 198 VAL A C 1
ATOM 1603 O O . VAL A 1 198 ? -10.489 -8.176 19.371 1.00 84.00 198 VAL A O 1
ATOM 1606 N N . ALA A 1 199 ? -9.424 -7.715 17.456 1.00 79.38 199 ALA A N 1
ATOM 1607 C CA . ALA A 1 199 ? -8.836 -9.040 17.285 1.00 79.38 199 ALA A CA 1
ATOM 1608 C C . ALA A 1 199 ? -7.661 -9.274 18.250 1.00 79.38 199 ALA A C 1
ATOM 1610 O O . ALA A 1 199 ? -7.359 -10.420 18.579 1.00 79.38 199 ALA A O 1
ATOM 1611 N N . ALA A 1 200 ? -7.030 -8.200 18.730 1.00 67.62 200 ALA A N 1
ATOM 1612 C CA . ALA A 1 200 ? -6.001 -8.234 19.756 1.00 67.62 200 ALA A CA 1
ATOM 1613 C C . ALA A 1 200 ? -6.602 -8.075 21.170 1.00 67.62 200 ALA A C 1
ATOM 1615 O O . ALA A 1 200 ? -6.539 -6.997 21.762 1.00 67.62 200 ALA A O 1
ATOM 1616 N N . PRO A 1 201 ? -7.162 -9.146 21.765 1.00 53.50 201 PRO A N 1
ATOM 1617 C CA . PRO A 1 201 ? -6.735 -9.460 23.125 1.00 53.50 201 PRO A CA 1
ATOM 1618 C C . PRO A 1 201 ? -6.720 -10.970 23.413 1.00 53.50 201 PRO A C 1
ATOM 1620 O O . PRO A 1 201 ? -7.733 -11.554 23.776 1.00 53.50 201 PRO A O 1
ATOM 1623 N N . GLU A 1 202 ? -5.536 -11.576 23.342 1.00 39.28 202 GLU A N 1
ATOM 1624 C CA . GLU A 1 202 ? -4.882 -12.223 24.485 1.00 39.28 202 GLU A CA 1
ATOM 1625 C C . GLU A 1 202 ? -3.369 -12.147 24.253 1.00 39.28 202 GLU A C 1
ATOM 1627 O O . GLU A 1 202 ? -2.843 -12.594 23.238 1.00 39.28 202 GLU A O 1
ATOM 1632 N N . SER A 1 203 ? -2.659 -11.557 25.211 1.00 53.03 203 SER A N 1
ATOM 1633 C CA . SER A 1 203 ? -1.222 -11.753 25.366 1.00 53.03 203 SER A CA 1
ATOM 1634 C C . SER A 1 203 ? -0.943 -13.252 25.532 1.00 53.03 203 SER A C 1
ATOM 1636 O O . SER A 1 203 ? -1.163 -13.809 26.603 1.00 53.03 203 SER A O 1
ATOM 1638 N N . SER A 1 204 ? -0.535 -13.916 24.454 1.00 36.28 204 SER A N 1
ATOM 1639 C CA . SER A 1 204 ? -0.044 -15.299 24.407 1.00 36.28 204 SER A CA 1
ATOM 1640 C C . SER A 1 204 ? 0.355 -15.560 22.946 1.00 36.28 204 SER A C 1
ATOM 1642 O O . SER A 1 204 ? -0.498 -15.729 22.088 1.00 36.28 204 SER A O 1
ATOM 1644 N N . ALA A 1 205 ? 1.614 -15.505 22.539 1.00 31.50 205 ALA A N 1
ATOM 1645 C CA . ALA A 1 205 ? 2.761 -16.087 23.191 1.00 31.50 205 ALA A CA 1
ATOM 1646 C C . ALA A 1 205 ? 3.921 -15.095 23.245 1.00 31.50 205 ALA A C 1
ATOM 1648 O O . ALA A 1 205 ? 4.211 -14.383 22.286 1.00 31.50 205 ALA A O 1
ATOM 1649 N N . THR A 1 206 ? 4.613 -15.114 24.380 1.00 32.66 206 THR A N 1
ATOM 1650 C CA . THR A 1 206 ? 6.044 -14.853 24.473 1.00 32.66 206 THR A CA 1
ATOM 1651 C C . THR A 1 206 ? 6.718 -15.225 23.155 1.00 32.66 206 THR A C 1
ATOM 1653 O O . THR A 1 206 ? 6.720 -16.396 22.775 1.00 32.66 206 THR A O 1
ATOM 1656 N N . ILE A 1 207 ? 7.277 -14.234 22.460 1.00 40.12 207 ILE A N 1
ATOM 1657 C CA . ILE A 1 207 ? 8.314 -14.491 21.469 1.00 40.12 207 ILE A CA 1
ATOM 1658 C C . ILE A 1 207 ? 9.440 -15.126 22.282 1.00 40.12 207 ILE A C 1
ATOM 1660 O O . ILE A 1 207 ? 10.219 -14.432 22.936 1.00 40.12 207 ILE A O 1
ATOM 1664 N N . GLU A 1 208 ? 9.468 -16.459 22.346 1.00 33.06 208 GLU A N 1
ATOM 1665 C CA . GLU A 1 208 ? 10.702 -17.140 22.687 1.00 33.06 208 GLU A CA 1
ATOM 1666 C C . GLU A 1 208 ? 11.704 -16.667 21.634 1.00 33.06 208 GLU A C 1
ATOM 1668 O O . GLU A 1 208 ? 11.450 -16.842 20.435 1.00 33.06 208 GLU A O 1
ATOM 1673 N N . PRO A 1 209 ? 12.798 -15.997 22.036 1.00 37.59 209 PRO A N 1
ATOM 1674 C CA . PRO A 1 209 ? 13.824 -15.630 21.081 1.00 37.59 209 PRO A CA 1
ATOM 1675 C C . PRO A 1 209 ? 14.254 -16.906 20.349 1.00 37.59 209 PRO A C 1
ATOM 1677 O O . PRO A 1 209 ? 14.322 -17.967 20.986 1.00 37.59 209 PRO A O 1
ATOM 1680 N N . PRO A 1 210 ? 14.527 -16.842 19.033 1.00 37.81 210 PRO A N 1
ATOM 1681 C CA . PRO A 1 210 ? 14.929 -18.013 18.275 1.00 37.81 210 PRO A CA 1
ATOM 1682 C C . PRO A 1 210 ? 16.052 -18.733 19.022 1.00 37.81 210 PRO A C 1
ATOM 1684 O O . PRO A 1 210 ? 17.059 -18.135 19.412 1.00 37.81 210 PRO A O 1
ATOM 1687 N N . SER A 1 211 ? 15.845 -20.034 19.234 1.00 43.31 211 SER A N 1
ATOM 1688 C CA . SER A 1 211 ? 16.717 -20.959 19.970 1.00 43.31 211 SER A CA 1
ATOM 1689 C C . SER A 1 211 ? 18.170 -21.014 19.452 1.00 43.31 211 SER A C 1
ATOM 1691 O O . SER A 1 211 ? 18.992 -21.743 20.007 1.00 43.31 211 SER A O 1
ATOM 1693 N N . GLU A 1 212 ? 18.527 -20.242 18.429 1.00 40.88 212 GLU A N 1
ATOM 1694 C CA . GLU A 1 212 ? 19.871 -20.149 17.858 1.00 40.88 212 GLU A CA 1
ATOM 1695 C C . GLU A 1 212 ? 20.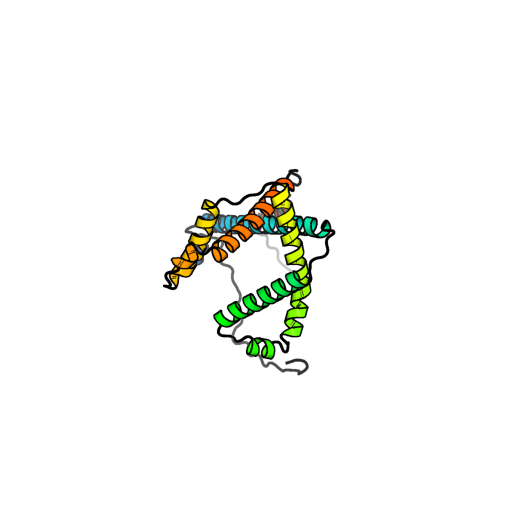818 -19.230 18.654 1.00 40.88 212 GLU A C 1
ATOM 1697 O O . GLU A 1 212 ? 22.038 -19.339 18.516 1.00 40.88 212 GLU A O 1
ATOM 1702 N N . ALA A 1 213 ? 20.316 -18.398 19.578 1.00 37.56 213 ALA A N 1
ATOM 1703 C CA . ALA A 1 213 ? 21.186 -17.596 20.452 1.00 37.56 213 ALA A CA 1
ATOM 1704 C C . ALA A 1 213 ? 22.016 -18.447 21.444 1.00 37.56 2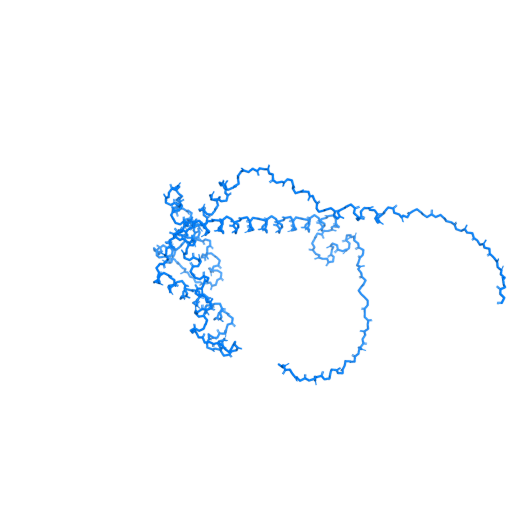13 ALA A C 1
ATOM 1706 O O . ALA A 1 213 ? 23.039 -17.985 21.950 1.00 37.56 213 ALA A O 1
ATOM 1707 N N . LYS A 1 214 ? 21.631 -19.709 21.698 1.00 33.50 214 LYS A N 1
ATOM 1708 C CA . LYS A 1 214 ? 22.394 -20.624 22.570 1.00 33.50 214 LYS A CA 1
ATOM 1709 C C . LYS A 1 214 ? 23.559 -21.330 21.876 1.00 33.50 214 LYS A C 1
ATOM 1711 O O . LYS A 1 214 ? 24.481 -21.765 22.564 1.00 33.50 214 LYS A O 1
ATOM 1716 N N . GLU A 1 215 ? 23.564 -21.433 20.548 1.00 35.56 215 GLU A N 1
ATOM 1717 C CA . GLU A 1 215 ? 24.666 -22.103 19.844 1.00 35.56 215 GLU A CA 1
ATOM 1718 C C . GLU A 1 215 ? 25.861 -21.166 19.622 1.00 35.56 215 GLU A C 1
ATOM 1720 O O . GLU A 1 215 ? 27.011 -21.596 19.757 1.00 35.56 215 GLU A O 1
ATOM 1725 N N . LEU A 1 216 ? 25.619 -19.865 19.424 1.00 39.19 216 LEU A N 1
ATOM 1726 C CA . LEU A 1 216 ? 26.680 -18.873 19.209 1.00 39.19 216 LEU A CA 1
ATOM 1727 C C . LEU A 1 216 ? 27.492 -18.545 20.478 1.00 39.19 216 LEU A C 1
ATOM 1729 O O . LEU A 1 216 ? 28.692 -18.287 20.374 1.00 39.19 216 LEU A O 1
ATOM 1733 N N . GLU A 1 217 ? 26.914 -18.648 21.681 1.00 37.25 217 GLU A N 1
ATOM 1734 C CA . GLU A 1 217 ? 27.689 -18.510 22.930 1.00 37.25 217 GLU A CA 1
ATOM 1735 C C . GLU A 1 217 ? 28.586 -19.726 23.228 1.00 37.25 217 GLU A C 1
ATOM 1737 O O . GLU A 1 217 ? 29.614 -19.590 23.899 1.00 37.25 217 GLU A O 1
ATOM 1742 N N . SER A 1 218 ? 28.255 -20.913 22.706 1.00 37.84 218 SER A N 1
ATOM 1743 C CA . SER A 1 218 ? 29.071 -22.120 22.914 1.00 37.84 218 SER A CA 1
ATOM 1744 C C . SER A 1 218 ? 30.327 -22.151 22.033 1.00 37.84 218 SER A C 1
ATOM 1746 O O . SER A 1 218 ? 31.364 -22.673 22.449 1.00 37.84 218 SER A O 1
ATOM 1748 N N . ALA A 1 219 ? 30.281 -21.513 20.858 1.00 41.66 219 ALA A N 1
ATOM 1749 C CA . ALA A 1 219 ? 31.422 -21.407 19.950 1.00 41.66 219 ALA A CA 1
ATOM 1750 C C . ALA A 1 219 ? 32.458 -20.358 20.404 1.00 41.66 219 ALA A C 1
ATOM 1752 O O . ALA A 1 219 ? 33.640 -20.479 20.086 1.00 41.66 219 ALA A O 1
ATOM 1753 N N . GLY A 1 220 ? 32.045 -19.354 21.188 1.00 38.56 220 GLY A N 1
ATOM 1754 C CA . GLY A 1 220 ? 32.921 -18.280 21.674 1.00 38.56 220 GLY A CA 1
ATOM 1755 C C . GLY A 1 220 ? 33.733 -18.603 22.935 1.00 38.56 220 GLY A C 1
ATOM 1756 O O . GLY A 1 220 ? 34.628 -17.838 23.287 1.00 38.56 220 GLY A O 1
ATOM 1757 N N . LYS A 1 221 ? 33.450 -19.716 23.633 1.00 40.78 221 LYS A N 1
ATOM 1758 C CA . LYS A 1 221 ? 34.039 -20.012 24.959 1.00 40.78 221 LYS A CA 1
ATOM 1759 C C . LYS A 1 221 ? 35.016 -21.192 25.003 1.00 40.78 221 LYS A C 1
ATOM 1761 O O . LYS A 1 221 ? 35.572 -21.478 26.063 1.00 40.78 221 LYS A O 1
ATOM 1766 N N . ALA A 1 222 ? 35.285 -21.850 23.876 1.00 36.56 222 ALA A N 1
ATOM 1767 C CA . ALA A 1 222 ? 36.220 -22.973 23.798 1.00 36.56 222 ALA A CA 1
ATOM 1768 C C . ALA A 1 222 ? 37.587 -22.569 23.220 1.00 36.56 222 ALA A C 1
ATOM 1770 O O . ALA A 1 222 ? 38.010 -23.072 22.184 1.00 36.56 222 ALA A O 1
ATOM 1771 N N . ALA A 1 223 ? 38.307 -21.689 23.919 1.00 41.62 223 ALA A N 1
ATOM 1772 C CA . ALA A 1 223 ? 39.766 -21.646 23.828 1.00 41.62 223 ALA A CA 1
ATOM 1773 C C . ALA A 1 223 ? 40.394 -21.026 25.089 1.00 41.62 223 ALA A C 1
ATOM 1775 O O . ALA A 1 223 ? 40.482 -19.804 25.193 1.00 41.62 223 ALA A O 1
ATOM 1776 N N . PRO A 1 224 ? 40.933 -21.834 26.017 1.00 36.97 224 PRO A N 1
ATOM 1777 C CA . PRO A 1 224 ? 42.094 -21.433 26.784 1.00 36.97 224 PRO A CA 1
ATOM 1778 C C . PRO A 1 224 ? 43.340 -22.094 26.191 1.00 36.97 224 PRO A C 1
ATOM 1780 O O . PRO A 1 224 ? 43.384 -23.295 25.923 1.00 36.97 224 PRO A O 1
ATOM 1783 N N . GLY A 1 225 ? 44.356 -21.264 25.963 1.00 33.25 225 GLY A N 1
ATOM 1784 C CA . GLY A 1 225 ? 45.676 -21.695 25.536 1.00 33.25 225 GLY A CA 1
ATOM 1785 C C . GLY A 1 225 ? 46.405 -22.546 26.578 1.00 33.25 225 GLY A C 1
ATOM 1786 O O . GLY A 1 225 ? 46.013 -22.633 27.739 1.00 33.25 225 GLY A O 1
ATOM 1787 N N . GLY A 1 226 ? 47.516 -23.147 26.149 1.00 29.34 226 GLY A N 1
ATOM 1788 C CA . GLY A 1 226 ? 48.412 -23.863 27.052 1.00 29.34 226 GLY A CA 1
ATOM 1789 C C . GLY A 1 226 ? 49.410 -24.778 26.350 1.00 29.34 226 GLY A C 1
ATOM 1790 O O . GLY A 1 226 ? 49.200 -25.975 26.257 1.00 29.34 226 GLY A O 1
ATOM 1791 N N . GLU A 1 227 ? 50.496 -24.174 25.872 1.00 31.80 227 GLU A N 1
ATOM 1792 C CA . GLU A 1 227 ? 51.877 -24.679 25.929 1.00 31.80 227 GLU A CA 1
ATOM 1793 C C . GLU A 1 227 ? 52.263 -26.101 25.447 1.00 31.80 227 GLU A C 1
ATOM 1795 O O . GLU A 1 227 ? 51.994 -27.129 26.055 1.00 31.80 227 GLU A O 1
ATOM 1800 N N . ARG A 1 228 ? 53.124 -26.090 24.416 1.00 39.94 228 ARG A N 1
ATOM 1801 C CA . ARG A 1 228 ? 54.429 -26.783 24.310 1.00 39.94 228 ARG A CA 1
ATOM 1802 C C . ARG A 1 228 ? 54.575 -28.170 24.968 1.00 39.94 228 ARG A C 1
ATOM 1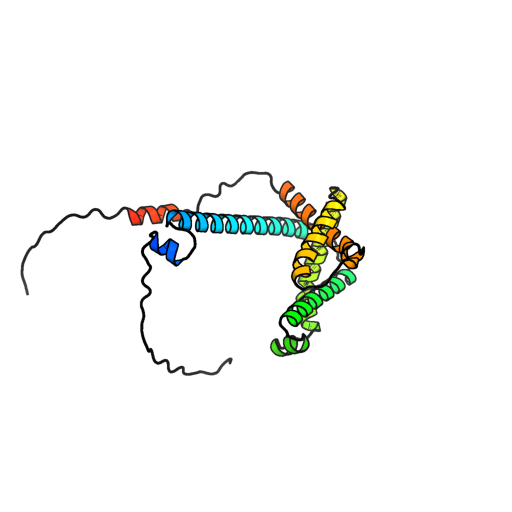804 O O . ARG A 1 228 ? 54.762 -28.268 26.176 1.00 39.94 228 ARG A O 1
ATOM 1811 N N . ARG A 1 229 ? 54.897 -29.181 24.143 1.00 31.42 229 ARG A N 1
ATOM 1812 C CA . ARG A 1 229 ? 56.097 -30.026 24.360 1.00 31.42 229 ARG A CA 1
ATOM 1813 C C . ARG A 1 229 ? 56.511 -30.820 23.119 1.00 31.42 229 ARG A C 1
ATOM 1815 O O . ARG A 1 229 ? 55.723 -31.512 22.491 1.00 31.42 229 ARG A O 1
ATOM 1822 N N . ALA A 1 230 ? 57.800 -30.720 22.810 1.00 41.03 230 ALA A N 1
ATOM 1823 C CA . ALA A 1 230 ? 58.511 -31.502 21.812 1.00 41.03 230 ALA A CA 1
ATOM 1824 C C . ALA A 1 230 ? 58.647 -32.982 22.217 1.00 41.03 230 ALA A C 1
ATOM 1826 O O . ALA A 1 230 ? 58.890 -33.265 23.391 1.00 41.03 230 ALA A O 1
ATOM 1827 N N . ARG A 1 231 ? 58.659 -33.901 21.236 1.00 32.28 231 ARG A N 1
ATOM 1828 C CA . ARG A 1 231 ? 59.535 -35.089 21.260 1.00 32.28 231 ARG A CA 1
ATOM 1829 C C . ARG A 1 231 ? 59.719 -35.748 19.880 1.00 32.28 231 ARG A C 1
ATOM 1831 O O . ARG A 1 231 ? 58.801 -36.272 19.272 1.00 32.28 231 ARG A O 1
ATOM 1838 N N . GLN A 1 232 ? 60.974 -35.674 19.446 1.00 35.53 232 GLN A N 1
ATOM 1839 C CA . GLN A 1 232 ? 61.778 -36.545 18.578 1.00 35.53 232 GLN A CA 1
ATOM 1840 C C . GLN A 1 232 ? 61.278 -37.955 18.166 1.00 35.53 232 GLN A C 1
ATOM 1842 O O . GLN A 1 232 ? 60.895 -38.752 19.013 1.00 35.53 232 GLN A O 1
ATOM 1847 N N . LYS A 1 233 ? 61.624 -38.280 16.900 1.00 35.47 233 LYS A N 1
ATOM 1848 C CA . LYS A 1 233 ? 62.207 -39.531 16.332 1.00 35.47 233 LYS A CA 1
ATOM 1849 C C . LYS A 1 233 ? 61.390 -40.844 16.305 1.00 35.47 233 LYS A C 1
ATOM 1851 O O . LYS A 1 233 ? 61.198 -41.461 17.341 1.00 35.47 233 LYS A O 1
ATOM 1856 N N . LYS A 1 234 ? 61.215 -41.382 15.078 1.00 35.09 234 LYS A N 1
ATOM 1857 C CA . LYS A 1 234 ? 61.909 -42.549 14.441 1.00 35.09 234 LYS A CA 1
ATOM 1858 C C . LYS A 1 234 ? 60.963 -43.536 13.722 1.00 35.09 234 LYS A C 1
ATOM 1860 O O . LYS A 1 234 ? 60.065 -44.078 14.347 1.00 35.09 234 LYS A O 1
ATOM 1865 N N . GLY A 1 235 ? 61.365 -43.910 12.499 1.00 36.09 235 GLY A N 1
ATOM 1866 C CA . GLY A 1 235 ? 61.109 -45.212 11.855 1.00 36.09 235 GLY A CA 1
ATOM 1867 C C . GLY A 1 235 ? 59.847 -45.254 10.989 1.00 36.09 235 GLY A C 1
ATOM 1868 O O . GLY A 1 235 ? 58.798 -44.843 11.452 1.00 36.09 235 GLY A O 1
ATOM 1869 N N . ARG A 1 236 ? 59.869 -45.755 9.755 1.00 37.12 236 ARG A N 1
ATOM 1870 C CA . ARG A 1 236 ? 60.879 -46.542 9.043 1.00 37.12 236 ARG A CA 1
ATOM 1871 C C . ARG A 1 236 ? 60.612 -46.434 7.544 1.00 37.12 236 ARG A C 1
ATOM 1873 O O . ARG A 1 236 ? 59.430 -46.230 7.200 1.00 37.12 236 ARG A O 1
#

Secondary structure (DSSP, 8-state):
--S---------------PPPPSSHHHHHHHTS-SSHHHHHHHHHHHHHHHHHHHHHHHHHHHHHHHHHHT---PPPHHHHHHHHHHHHHHHHHHHHHTT--HHHHHHHHT--HHHHHHHHHHHHHHHHHHHHHHHHHHHHHT----HHHHHHHHHHHHHHHHTTS---HHHHS-HHHHHHHHHHHHHHHHHHHHHHHH--------PPPTTHHHHHHHSS---------------

Radius of gyration: 29.16 Å; chains: 1; bounding box: 84×72×54 Å

Sequence (236 aa):
MAGQHVAFRITVKSIKERRLPPLDDELAKQVGRGATFEELRQEVHDELQEAAHQSDEQRFENDVLKALDERMEAEVPEALIDREVSRRIRELETRLQEQGVKMERYLQYTNTSLDVLKAEQRPQAVQKVRLELALETVAEREGVTVSDVEVDEAVNNALAEEDHAGHRHGDLRTADPVRAYFRHQLLMRKTIDYLSSVAAPESSATIEPPSEAKELESAGKAAPGGERRARQKKGR

Foldseek 3Di:
DPDDDDDDDDDDPDDDDDDDDPLWQVVCVVVVQDRTSVSVVVVVVVVVVVVVVVVVVVVLLVVLLVVLLVPDPDDDDPVQLLVQLVVVVVVVQVVCVVVVHHPVNVCVVVVHDPVRSSVVCSVVSRSVSSSLVSLVVLCVVVVQFDDLVNLLVQLCVVVVVVCVVPDDPPVLSPDPVNSVVSRSVVSSVVSSVVSSVVVDDDPDDDPPPPPCVVVVVVVVPPDDDDDDDDDDDDDD

pLDDT: mean 78.18, std 19.69, range [29.34, 95.81]